Protein 2IKK (pdb70)

CATH classification: 3.40.1410.10

Structure (mmCIF, N/CA/C/O backbone):
data_2IKK
#
_entry.id   2IKK
#
_cell.length_a   40.509
_cell.length_b   104.704
_cell.length_c   40.538
_cell.angle_alpha   90.00
_cell.angle_beta   118.58
_cell.angle_gamma   90.00
#
_symmetry.space_group_name_H-M   'P 1 21 1'
#
loop_
_entity.id
_entity.type
_entity.pdbx_description
1 polymer 'Hypothetical transcriptional regulator yurK'
2 non-polymer 'SULFATE ION'
3 water water
#
loop_
_atom_site.group_PDB
_atom_site.id
_atom_site.type_symbol
_atom_site.label_atom_id
_atom_site.label_alt_id
_atom_site.label_comp_id
_atom_site.label_asym_id
_atom_site.label_entity_id
_atom_site.label_seq_id
_atom_site.pdbx_PDB_ins_code
_atom_site.Cartn_x
_atom_site.Cartn_y
_atom_site.Cartn_z
_atom_site.occupancy
_atom_site.B_iso_or_equiv
_atom_site.auth_seq_id
_atom_site.auth_comp_id
_atom_site.auth_asym_id
_atom_site.auth_atom_id
_atom_site.pdbx_PDB_model_num
ATOM 1 N N . GLY A 1 14 ? -6.032 4.634 10.911 1.00 68.94 83 GLY A N 1
ATOM 2 C CA . GLY A 1 14 ? -5.179 4.726 9.689 1.00 69.10 83 GLY A CA 1
ATOM 3 C C . GLY A 1 14 ? -5.273 3.524 8.756 1.00 69.21 83 GLY A C 1
ATOM 4 O O . GLY A 1 14 ? -6.338 3.234 8.191 1.00 69.22 83 GLY A O 1
ATOM 5 N N . THR A 1 15 ? -4.149 2.836 8.563 1.00 69.24 84 THR A N 1
ATOM 6 C CA . THR A 1 15 ? -4.118 1.645 7.702 1.00 69.26 84 THR A CA 1
ATOM 7 C C . THR A 1 15 ? -3.228 0.516 8.263 1.00 68.75 84 THR A C 1
ATOM 8 O O . THR A 1 15 ? -3.698 -0.264 9.102 1.00 69.60 84 THR A O 1
ATOM 12 N N . GLU A 1 16 ? -1.988 0.399 7.778 1.00 67.31 85 GLU A N 1
ATOM 13 C CA . GLU A 1 16 ? -0.905 -0.264 8.521 1.00 65.45 85 GLU A CA 1
ATOM 14 C C . GLU A 1 16 ? 0.097 0.818 8.955 1.00 64.51 85 GLU A C 1
ATOM 15 O O . GLU A 1 16 ? 0.344 1.806 8.253 1.00 62.19 85 GLU A O 1
ATOM 21 N N . ASN A 1 17 ? 0.695 0.585 10.111 1.00 64.59 86 ASN A N 1
ATOM 22 C CA . ASN A 1 17 ? 1.313 1.626 10.902 1.00 64.39 86 ASN A CA 1
ATOM 23 C C . ASN A 1 17 ? 2.844 1.522 10.961 1.00 64.48 86 ASN A C 1
ATOM 24 O O . ASN A 1 17 ? 3.388 0.717 11.715 1.00 64.51 86 ASN A O 1
ATOM 29 N N . LEU A 1 18 ? 3.534 2.315 10.152 1.00 64.38 87 LEU A N 1
ATOM 30 C CA . LEU A 1 18 ? 4.983 2.425 10.232 1.00 64.42 87 LEU A CA 1
ATOM 31 C C . LEU A 1 18 ? 5.359 3.518 11.230 1.00 65.06 87 LEU A C 1
ATOM 32 O O . LEU A 1 18 ? 5.031 4.675 11.066 1.00 63.10 87 LEU A O 1
ATOM 37 N N . TYR A 1 19 ? 6.053 3.131 12.280 1.00 66.56 88 TYR A N 1
ATOM 38 C CA . TYR A 1 19 ? 6.432 4.065 13.304 1.00 68.40 88 TYR A CA 1
ATOM 39 C C . TYR A 1 19 ? 7.730 4.693 12.873 1.00 69.15 88 TYR A C 1
ATOM 40 O O . TYR A 1 19 ? 8.685 3.992 12.571 1.00 69.46 88 TYR A O 1
ATOM 49 N N . PHE A 1 20 ? 7.763 6.013 12.795 1.00 70.15 89 PHE A N 1
ATOM 50 C CA . PHE A 1 20 ? 9.025 6.693 12.611 1.00 71.54 89 PHE A CA 1
ATOM 51 C C . PHE A 1 20 ? 9.685 7.045 13.931 1.00 72.24 89 PHE A C 1
ATOM 52 O O . PHE A 1 20 ? 9.000 7.215 14.950 1.00 72.41 89 PHE A O 1
ATOM 60 N N . GLN A 1 21 ? 11.015 7.181 13.871 1.00 72.94 90 GLN A N 1
ATOM 61 C CA . GLN A 1 21 ? 11.904 7.373 15.033 1.00 73.82 90 GLN A CA 1
ATOM 62 C C . GLN A 1 21 ? 12.011 6.097 15.878 1.00 73.83 90 GLN A C 1
ATOM 63 O O . GLN A 1 21 ? 11.983 4.975 15.355 1.00 73.82 90 GLN A O 1
ATOM 69 N N . HIS A 1 32 ? 9.746 -10.619 4.542 1.00 46.41 101 HIS A N 1
ATOM 70 C CA . HIS A 1 32 ? 10.964 -10.176 3.862 1.00 45.91 101 HIS A CA 1
ATOM 71 C C . HIS A 1 32 ? 11.529 -11.215 2.899 1.00 44.24 101 HIS A C 1
ATOM 72 O O . HIS A 1 32 ? 12.131 -12.193 3.325 1.00 45.81 101 HIS A O 1
ATOM 79 N N . HIS A 1 33 ? 11.378 -10.941 1.610 1.00 40.81 102 HIS A N 1
ATOM 80 C CA . HIS A 1 33 ? 11.808 -11.773 0.517 1.00 38.04 102 HIS A CA 1
ATOM 81 C C . HIS A 1 33 ? 12.922 -11.046 -0.241 1.00 35.37 102 HIS A C 1
ATOM 82 O O . HIS A 1 33 ? 12.797 -9.855 -0.477 1.00 33.51 102 HIS A O 1
ATOM 89 N N . VAL A 1 34 ? 14.003 -11.745 -0.606 1.00 31.83 103 VAL A N 1
ATOM 90 C CA . VAL A 1 34 ? 15.100 -11.103 -1.344 1.00 31.68 103 VAL A CA 1
ATOM 91 C C . VAL A 1 34 ? 14.823 -11.249 -2.791 1.00 31.17 103 VAL A C 1
ATOM 92 O O . VAL A 1 34 ? 14.642 -12.383 -3.336 1.00 32.14 103 VAL A O 1
ATOM 96 N N . LEU A 1 35 ? 14.708 -10.107 -3.436 1.00 31.19 104 LEU A N 1
ATOM 97 C CA . LEU A 1 35 ? 14.399 -10.088 -4.848 1.00 31.85 104 LEU A CA 1
ATOM 98 C C . LEU A 1 35 ? 15.664 -10.331 -5.623 1.00 32.13 104 LEU A C 1
ATOM 99 O O . LEU A 1 35 ? 15.689 -11.204 -6.497 1.00 32.16 104 LEU A O 1
ATOM 104 N N . SER A 1 36 ? 16.713 -9.544 -5.335 1.00 28.26 105 SER A N 1
ATOM 105 C CA . SER A 1 36 ? 17.971 -9.576 -6.030 1.00 28.67 105 SER A CA 1
ATOM 106 C C . SER A 1 36 ? 19.039 -8.874 -5.230 1.00 27.81 105 SER A C 1
ATOM 107 O O . SER A 1 36 ? 18.767 -8.111 -4.308 1.00 27.10 105 SER A O 1
ATOM 110 N N . HIS A 1 37 ? 20.262 -9.201 -5.593 1.00 27.85 106 HIS A N 1
ATOM 111 C CA . HIS A 1 37 ? 21.419 -8.548 -5.119 1.00 28.38 106 HIS A CA 1
ATOM 112 C C . HIS A 1 37 ? 22.346 -8.665 -6.296 1.00 30.30 106 HIS A C 1
ATOM 113 O O . HIS A 1 37 ? 22.417 -9.748 -6.980 1.00 31.82 106 HIS A O 1
ATOM 120 N N . ASP A 1 38 ? 22.913 -7.529 -6.640 1.00 29.89 107 ASP A N 1
ATOM 121 C CA . ASP A 1 38 ? 23.849 -7.405 -7.725 1.00 29.09 107 ASP A CA 1
ATOM 122 C C . ASP A 1 38 ? 24.918 -6.501 -7.200 1.00 27.50 107 ASP A C 1
ATOM 123 O O . ASP A 1 38 ? 24.599 -5.623 -6.401 1.00 27.73 107 ASP A O 1
ATOM 128 N N . ILE A 1 39 ? 26.137 -6.713 -7.686 1.00 27.24 108 ILE A N 1
ATOM 129 C CA . ILE A 1 39 ? 27.241 -5.775 -7.452 1.00 26.70 108 ILE A CA 1
ATOM 130 C C . ILE A 1 39 ? 27.290 -4.820 -8.603 1.00 27.51 108 ILE A C 1
ATOM 131 O O . ILE A 1 39 ? 27.407 -5.229 -9.812 1.00 25.36 108 ILE A O 1
ATOM 136 N N . ILE A 1 40 ? 27.153 -3.533 -8.303 1.00 25.35 109 ILE A N 1
ATOM 137 C CA . ILE A 1 40 ? 27.128 -2.524 -9.363 1.00 25.31 109 ILE A CA 1
ATOM 138 C C . ILE A 1 40 ? 27.997 -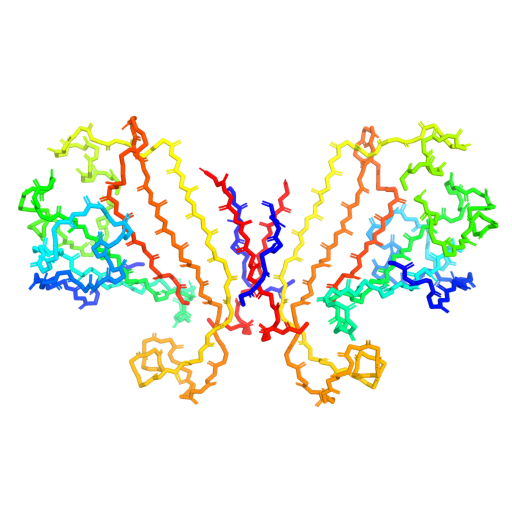1.322 -9.014 1.00 26.07 109 ILE A C 1
ATOM 139 O O . ILE A 1 40 ? 28.274 -1.093 -7.823 1.00 24.06 109 ILE A O 1
ATOM 144 N N . PRO A 1 41 ? 28.359 -0.510 -10.026 1.00 26.58 110 PRO A N 1
ATOM 145 C CA . PRO A 1 41 ? 29.023 0.750 -9.707 1.00 26.45 110 PRO A CA 1
ATOM 146 C C . PRO A 1 41 ? 28.061 1.738 -8.996 1.00 27.15 110 PRO A C 1
ATOM 147 O O . PRO A 1 41 ? 26.898 1.859 -9.398 1.00 23.64 110 PRO A O 1
ATOM 151 N N . ALA A 1 42 ? 28.552 2.431 -7.966 1.00 25.24 111 ALA A N 1
ATOM 152 C CA . ALA A 1 42 ? 27.763 3.484 -7.296 1.00 25.62 111 ALA A CA 1
ATOM 153 C C . ALA A 1 42 ? 27.403 4.655 -8.213 1.00 26.27 111 ALA A C 1
ATOM 154 O O . ALA A 1 42 ? 28.270 5.218 -8.881 1.00 25.41 111 ALA A O 1
ATOM 156 N N . SER A 1 43 ? 26.116 4.976 -8.271 1.00 24.44 112 SER A N 1
ATOM 157 C CA . SER A 1 43 ? 25.655 6.185 -8.958 1.00 26.44 112 SER A CA 1
ATOM 158 C C . SER A 1 43 ? 26.137 7.419 -8.230 1.00 27.88 112 SER A C 1
ATOM 159 O O . SER A 1 43 ? 26.639 7.315 -7.073 1.00 26.11 112 SER A O 1
ATOM 162 N N . LYS A 1 44 ? 25.964 8.598 -8.857 1.00 28.86 113 LYS A N 1
ATOM 163 C CA . LYS A 1 44 ? 26.355 9.857 -8.175 1.00 29.37 113 LYS A CA 1
ATOM 164 C C . LYS A 1 44 ? 25.656 10.055 -6.836 1.00 27.12 113 LYS A C 1
ATOM 165 O O . LYS A 1 44 ? 26.330 10.316 -5.824 1.00 26.06 113 LYS A O 1
ATOM 171 N N . PRO A 1 45 ? 24.315 9.956 -6.806 1.00 24.68 114 PRO A N 1
ATOM 172 C CA . PRO A 1 45 ? 23.647 10.106 -5.521 1.00 24.65 114 PRO A CA 1
ATOM 173 C C . PRO A 1 45 ? 24.011 9.061 -4.499 1.00 23.49 114 PRO A C 1
ATOM 174 O O . PRO A 1 45 ? 24.092 9.354 -3.294 1.00 25.05 114 PRO A O 1
ATOM 178 N N . ILE A 1 46 ? 24.204 7.837 -4.931 1.00 21.89 115 ILE A N 1
ATOM 179 C CA . ILE A 1 46 ? 24.588 6.781 -3.954 1.00 22.20 115 ILE A CA 1
ATOM 180 C C . ILE A 1 46 ? 26.033 7.070 -3.468 1.00 22.93 115 ILE A C 1
ATOM 181 O O . ILE A 1 46 ? 26.319 6.968 -2.251 1.00 21.93 115 ILE A O 1
ATOM 186 N N . ALA A 1 47 ? 26.947 7.370 -4.385 1.00 20.57 116 ALA A N 1
ATOM 187 C CA . ALA A 1 47 ? 28.308 7.686 -3.897 1.00 23.19 116 ALA A CA 1
ATOM 188 C C . ALA A 1 47 ? 28.377 8.916 -2.978 1.00 23.94 116 ALA A C 1
ATOM 189 O O . ALA A 1 47 ? 29.172 8.952 -2.008 1.00 25.16 116 ALA A O 1
ATOM 191 N N . GLU A 1 48 ? 27.527 9.898 -3.234 1.00 25.79 117 GLU A N 1
ATOM 192 C CA . GLU A 1 48 ? 27.426 11.097 -2.404 1.00 28.83 117 GLU A CA 1
ATOM 193 C C . GLU A 1 48 ? 26.924 10.773 -1.002 1.00 26.68 117 GLU A C 1
ATOM 194 O O . GLU A 1 48 ? 27.547 11.190 -0.009 1.00 28.30 117 GLU A O 1
ATOM 200 N N . LYS A 1 49 ? 25.875 9.965 -0.919 1.00 24.11 118 LYS A N 1
ATOM 201 C CA . LYS A 1 49 ? 25.352 9.536 0.373 1.00 24.55 118 LYS A CA 1
ATOM 202 C C . LYS A 1 49 ? 26.382 8.709 1.188 1.00 24.02 118 LYS A C 1
ATOM 203 O O . LYS A 1 49 ? 26.474 8.859 2.453 1.00 23.03 118 LYS A O 1
ATOM 209 N N . LEU A 1 50 ? 27.073 7.822 0.491 1.00 19.07 119 LEU A N 1
ATOM 210 C CA . LEU A 1 50 ? 27.986 6.879 1.190 1.00 21.46 119 LEU A CA 1
ATOM 211 C C . LEU A 1 50 ? 29.400 7.455 1.409 1.00 21.31 119 LEU A C 1
ATOM 212 O O . LEU A 1 50 ? 30.256 6.784 2.043 1.00 21.76 119 LEU A O 1
ATOM 217 N N . GLN A 1 51 ? 29.632 8.624 0.834 1.00 19.31 120 GLN A N 1
ATOM 218 C CA . GLN A 1 51 ? 30.898 9.370 0.862 1.00 20.63 120 GLN A CA 1
ATOM 219 C C . GLN A 1 51 ? 32.064 8.431 0.386 1.00 20.84 120 GLN A C 1
ATOM 220 O O . GLN A 1 51 ? 33.088 8.218 1.104 1.00 21.13 120 GLN A O 1
ATOM 226 N N . ILE A 1 52 ? 31.865 7.869 -0.792 1.00 19.38 121 ILE A N 1
ATOM 227 C CA . ILE A 1 52 ? 32.850 7.014 -1.437 1.00 19.81 121 ILE A CA 1
ATOM 228 C C . ILE A 1 52 ? 33.153 7.543 -2.830 1.00 19.45 121 ILE A C 1
ATOM 229 O O . ILE A 1 52 ? 32.469 8.397 -3.328 1.00 19.97 121 ILE A O 1
ATOM 234 N N . GLN A 1 53 ? 34.187 6.991 -3.444 1.00 20.34 122 GLN A N 1
ATOM 235 C CA . GLN A 1 53 ? 34.578 7.386 -4.828 1.00 21.78 122 GLN A CA 1
ATOM 236 C C . GLN A 1 53 ? 33.495 7.172 -5.889 1.00 22.58 122 GLN A C 1
ATOM 237 O O . GLN A 1 53 ? 32.651 6.247 -5.750 1.00 22.80 122 GLN A O 1
ATOM 243 N N . PRO A 1 54 ? 33.509 8.028 -6.952 1.00 23.45 123 PRO A N 1
ATOM 244 C CA . PRO A 1 54 ? 32.516 7.719 -7.989 1.00 23.84 123 PRO A CA 1
ATOM 245 C C . PRO A 1 54 ? 32.714 6.283 -8.459 1.00 23.13 123 PRO A C 1
ATOM 246 O O . PRO A 1 54 ? 33.851 5.764 -8.455 1.00 24.99 123 PRO A O 1
ATOM 250 N N . GLU A 1 55 ? 31.617 5.637 -8.866 1.00 23.96 124 GLU A N 1
ATOM 251 C CA . GLU A 1 55 ? 31.602 4.278 -9.432 1.00 24.90 124 GLU A CA 1
ATOM 252 C C . GLU A 1 55 ? 32.174 3.186 -8.528 1.00 25.11 124 GLU A C 1
ATOM 253 O O . GLU A 1 55 ? 32.522 2.074 -9.000 1.00 23.65 124 GLU A O 1
ATOM 259 N N . SER A 1 56 ? 32.250 3.467 -7.232 1.00 22.15 125 SER A N 1
ATOM 260 C CA . SER A 1 56 ? 32.689 2.415 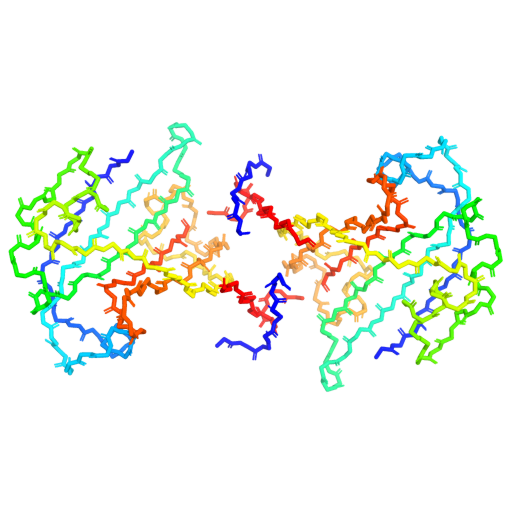-6.298 1.00 22.02 125 SER A CA 1
ATOM 261 C C . SER A 1 56 ? 31.720 1.277 -6.329 1.00 21.73 125 SER A C 1
ATOM 262 O O . SER A 1 56 ? 30.503 1.510 -6.444 1.00 21.75 125 SER A O 1
ATOM 265 N N . PRO A 1 57 ? 32.234 0.042 -6.158 1.00 21.58 126 PRO A N 1
ATOM 266 C CA . PRO A 1 57 ? 31.359 -1.151 -6.124 1.00 21.26 126 PRO A CA 1
ATOM 267 C C . PRO A 1 57 ? 30.437 -1.141 -4.926 1.00 21.80 126 PRO A C 1
ATOM 268 O O . PRO A 1 57 ? 30.870 -1.045 -3.766 1.00 20.20 126 PRO A O 1
ATOM 272 N N . VAL A 1 58 ? 29.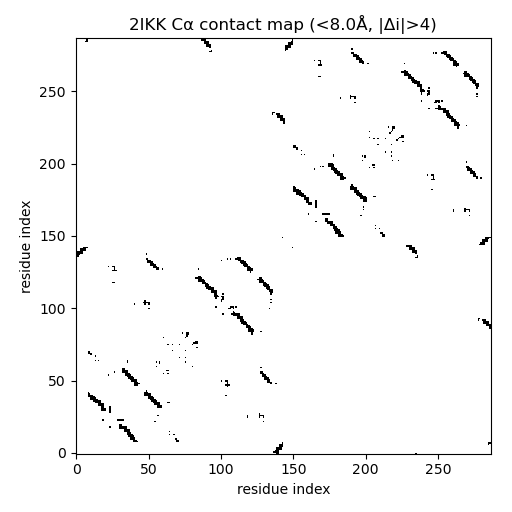146 -1.311 -5.205 1.00 20.59 127 VAL A N 1
ATOM 273 C CA . VAL A 1 58 ? 28.210 -1.434 -4.113 1.00 20.39 127 VAL A CA 1
ATOM 274 C C . VAL A 1 58 ? 27.334 -2.644 -4.302 1.00 21.39 127 VAL A C 1
ATOM 275 O O . VAL A 1 58 ? 27.158 -3.075 -5.437 1.00 23.60 127 VAL A O 1
ATOM 279 N N . VAL A 1 59 ? 26.857 -3.235 -3.225 1.00 18.54 128 VAL A N 1
ATOM 280 C CA . VAL A 1 59 ? 25.908 -4.323 -3.374 1.00 22.99 128 VAL A CA 1
ATOM 281 C C . VAL A 1 59 ? 24.513 -3.669 -3.367 1.00 22.35 128 VAL A C 1
ATOM 282 O O . VAL A 1 59 ? 24.196 -2.950 -2.423 1.00 22.99 128 VAL A O 1
ATOM 286 N N . GLU A 1 60 ? 23.711 -3.895 -4.422 1.00 23.19 129 GLU A N 1
ATOM 287 C CA . GLU A 1 60 ? 22.316 -3.359 -4.491 1.00 22.17 129 GLU A CA 1
ATOM 288 C C . GLU A 1 60 ? 21.351 -4.441 -4.081 1.00 24.36 129 GLU A C 1
ATOM 289 O O . GLU A 1 60 ? 21.154 -5.402 -4.818 1.00 25.89 129 GLU A O 1
ATOM 295 N N . LEU A 1 61 ? 20.842 -4.358 -2.860 1.00 22.52 130 LEU A N 1
ATOM 296 C CA . LEU A 1 61 ? 20.033 -5.393 -2.338 1.00 22.90 130 LEU A CA 1
ATOM 297 C C . LEU A 1 61 ? 18.603 -4.905 -2.492 1.00 21.62 130 LEU A C 1
ATOM 298 O O . LEU A 1 61 ? 18.231 -3.865 -1.953 1.00 22.06 130 LEU A O 1
ATOM 303 N N . LYS A 1 62 ? 17.798 -5.699 -3.180 1.00 23.08 131 LYS A N 1
ATOM 304 C CA . LYS A 1 62 ? 16.331 -5.430 -3.313 1.00 23.85 131 LYS A CA 1
ATOM 305 C C . LYS A 1 62 ? 15.490 -6.469 -2.543 1.00 24.46 131 LYS A C 1
ATOM 306 O O . LYS A 1 62 ? 15.671 -7.699 -2.653 1.00 24.22 131 LYS A O 1
ATOM 312 N N . ARG A 1 63 ? 14.621 -5.961 -1.684 1.00 22.22 132 ARG A N 1
ATOM 313 C CA . ARG A 1 63 ? 13.773 -6.826 -0.918 1.00 24.70 132 ARG A CA 1
ATOM 314 C C . ARG A 1 63 ? 12.338 -6.318 -0.883 1.00 25.85 132 ARG A C 1
ATOM 315 O O . ARG A 1 63 ? 12.120 -5.143 -0.963 1.00 24.58 132 ARG A O 1
ATOM 323 N N . ILE A 1 64 ? 11.399 -7.225 -0.667 1.00 27.04 133 ILE A N 1
ATOM 324 C CA . ILE A 1 64 ? 9.988 -6.815 -0.468 1.00 28.56 133 ILE A CA 1
ATOM 325 C C . ILE A 1 64 ? 9.591 -7.266 0.885 1.00 28.49 133 ILE A C 1
ATOM 326 O O . ILE A 1 64 ? 9.891 -8.399 1.273 1.00 29.98 133 ILE A O 1
ATOM 331 N N . LEU A 1 65 ? 8.940 -6.382 1.639 1.00 30.29 134 LEU A N 1
ATOM 332 C CA . LEU A 1 65 ? 8.297 -6.791 2.863 1.00 33.03 134 LEU A CA 1
ATOM 333 C C . LEU A 1 65 ? 6.773 -6.837 2.643 1.00 33.91 134 LEU A C 1
ATOM 334 O O . LEU A 1 65 ? 6.191 -5.887 2.138 1.00 31.07 134 LEU A O 1
ATOM 339 N N . TYR A 1 66 ? 6.136 -7.940 3.036 1.00 37.06 135 TYR A N 1
ATOM 340 C CA . TYR A 1 66 ? 4.725 -8.179 2.750 1.00 41.78 135 TYR A CA 1
ATOM 341 C C . TYR A 1 66 ? 3.888 -7.974 4.052 1.00 44.71 135 TYR A C 1
ATOM 342 O O . TYR A 1 66 ? 4.336 -8.310 5.152 1.00 45.83 135 TYR A O 1
ATOM 351 N N . ASN A 1 67 ? 2.698 -7.400 3.930 1.00 47.48 136 ASN A N 1
ATOM 352 C CA . ASN A 1 67 ? 1.813 -7.254 5.092 1.00 50.44 136 ASN A CA 1
ATOM 353 C C . ASN A 1 67 ? 1.231 -8.648 5.331 1.00 51.80 136 ASN A C 1
ATOM 354 O O . ASN A 1 67 ? 1.733 -9.402 6.201 1.00 53.07 136 ASN A O 1
ATOM 359 N N . ASP A 1 68 ? 0.238 -9.042 4.537 1.00 52.59 137 ASP A N 1
ATOM 360 C CA . ASP A 1 68 ? -0.051 -10.469 4.470 1.00 52.36 137 ASP A CA 1
ATOM 361 C C . ASP A 1 68 ? 0.481 -11.026 3.161 1.00 51.73 137 ASP A C 1
ATOM 362 O O . ASP A 1 68 ? 1.630 -11.483 3.090 1.00 51.75 137 ASP A O 1
ATOM 367 N N . ASP A 1 69 ? -0.362 -10.988 2.139 1.00 49.92 138 ASP A N 1
ATOM 368 C CA . ASP A 1 69 ? 0.023 -11.268 0.782 1.00 48.76 138 ASP A CA 1
ATOM 369 C C . ASP A 1 69 ? 0.140 -9.928 0.062 1.00 45.96 138 ASP A C 1
ATOM 370 O O . ASP A 1 69 ? 0.430 -9.876 -1.123 1.00 45.69 138 ASP A O 1
ATOM 375 N N . GLN A 1 70 ? -0.095 -8.849 0.808 1.00 43.13 139 GLN A N 1
ATOM 376 C CA . GLN A 1 70 ? -0.025 -7.488 0.290 1.00 38.80 139 GLN A CA 1
ATOM 377 C C . GLN A 1 70 ? 1.404 -6.922 0.416 1.00 36.58 139 GLN A C 1
ATOM 378 O O . GLN A 1 70 ? 1.957 -6.927 1.512 1.00 33.98 139 GLN A O 1
ATOM 384 N N . PRO A 1 71 ? 1.996 -6.462 -0.711 1.00 35.38 140 PRO A N 1
ATOM 385 C CA . PRO A 1 71 ? 3.351 -5.870 -0.655 1.00 34.39 140 PRO A CA 1
ATOM 386 C C . PRO A 1 71 ? 3.273 -4.612 0.147 1.00 33.16 140 PRO A C 1
ATOM 387 O O . PRO A 1 71 ? 2.449 -3.731 -0.186 1.00 33.83 140 PRO A O 1
ATOM 391 N N . LEU A 1 72 ? 4.081 -4.494 1.199 1.00 29.55 141 LEU A N 1
ATOM 392 C CA . LEU A 1 72 ? 3.974 -3.286 2.034 1.00 29.64 141 LEU A CA 1
ATOM 393 C C . LEU A 1 72 ? 5.173 -2.338 1.830 1.00 29.04 141 LEU A C 1
ATOM 394 O O . LEU A 1 72 ? 5.018 -1.114 1.837 1.00 27.72 141 LEU A O 1
ATOM 399 N N . THR A 1 73 ? 6.373 -2.922 1.646 1.00 27.99 142 THR A N 1
ATOM 400 C CA . THR A 1 73 ? 7.557 -2.069 1.415 1.00 27.53 142 THR A CA 1
ATOM 401 C C . THR A 1 73 ? 8.442 -2.733 0.425 1.00 27.10 142 THR A C 1
ATOM 402 O O . THR A 1 73 ? 8.771 -3.928 0.580 1.00 29.05 142 THR A O 1
ATOM 406 N N . PHE A 1 74 ? 8.822 -1.962 -0.594 1.00 25.26 143 PHE A N 1
ATOM 407 C CA . PHE A 1 74 ? 9.842 -2.361 -1.540 1.00 22.93 143 PHE A CA 1
ATOM 408 C C . PHE A 1 74 ? 11.126 -1.566 -1.161 1.00 23.58 143 PHE A C 1
ATOM 409 O O . PHE A 1 74 ? 11.126 -0.342 -1.099 1.00 21.44 143 PHE A O 1
ATOM 417 N N . GLU A 1 75 ? 12.161 -2.323 -0.804 1.00 22.26 144 GLU A N 1
ATOM 418 C CA . GLU A 1 75 ? 13.376 -1.721 -0.225 1.00 23.48 144 GLU A CA 1
ATOM 419 C C . GLU A 1 75 ? 14.505 -1.875 -1.260 1.00 21.80 144 GLU A C 1
ATOM 420 O O . GLU A 1 75 ? 14.719 -2.963 -1.900 1.00 22.05 144 GLU A O 1
ATOM 426 N N . VAL A 1 76 ? 15.272 -0.813 -1.466 1.00 20.73 145 VAL A N 1
ATOM 427 C CA . VAL A 1 76 ? 16.492 -0.995 -2.280 1.00 19.72 145 VAL A CA 1
ATOM 428 C C . VAL A 1 76 ? 17.587 -0.388 -1.351 1.00 20.04 145 VAL A C 1
ATOM 429 O O . VAL A 1 76 ? 17.510 0.787 -1.077 1.00 18.00 145 VAL A O 1
ATOM 433 N N . THR A 1 77 ? 18.556 -1.205 -0.917 1.00 20.00 146 THR A N 1
ATOM 434 C CA . THR A 1 77 ? 19.641 -0.718 -0.029 1.00 21.54 146 THR A CA 1
ATOM 435 C C . THR A 1 77 ? 21.006 -0.958 -0.688 1.00 20.55 146 THR A C 1
ATOM 436 O O . THR A 1 77 ? 21.182 -2.008 -1.380 1.00 22.78 146 THR A O 1
ATOM 440 N N . HIS A 1 78 ? 21.941 -0.036 -0.461 1.00 18.81 147 HIS A N 1
ATOM 441 C CA . HIS A 1 78 ? 23.269 -0.168 -1.104 1.00 21.69 147 HIS A CA 1
ATOM 442 C C . HIS A 1 78 ? 24.287 -0.218 0.016 1.00 20.38 147 HIS A C 1
ATOM 443 O O . HIS A 1 78 ? 24.227 0.587 0.926 1.00 18.57 147 HIS A O 1
ATOM 450 N N . TYR A 1 79 ? 25.182 -1.203 -0.098 1.00 21.56 148 TYR A N 1
ATOM 451 C CA . TYR A 1 79 ? 26.267 -1.414 0.864 1.00 22.74 148 TYR A CA 1
ATOM 452 C C . TYR A 1 79 ? 27.569 -1.241 0.112 1.00 21.47 148 TYR A C 1
ATOM 453 O O . TYR A 1 79 ? 27.773 -1.863 -0.872 1.00 21.34 148 TYR A O 1
ATOM 462 N N . PRO A 1 80 ? 28.460 -0.428 0.631 1.00 22.20 149 PRO A N 1
ATOM 463 C CA . PRO A 1 80 ? 29.731 -0.250 -0.052 1.00 23.42 149 PRO A CA 1
ATOM 464 C C . PRO A 1 80 ? 30.633 -1.472 0.186 1.00 22.83 149 PRO A C 1
ATOM 465 O O . PRO A 1 80 ? 30.948 -1.769 1.305 1.00 21.85 149 PRO A O 1
ATOM 469 N N . LEU A 1 81 ? 31.093 -2.079 -0.901 1.00 22.92 150 LEU A N 1
ATOM 470 C CA . LEU A 1 81 ? 31.893 -3.294 -0.809 1.00 24.03 150 LEU A CA 1
ATOM 471 C C . LEU A 1 81 ? 33.295 -3.013 -0.259 1.00 24.03 150 LEU A C 1
ATOM 472 O O . LEU A 1 81 ? 33.942 -3.893 0.330 1.00 24.10 150 LEU A O 1
ATOM 477 N N . ASP A 1 82 ? 33.725 -1.783 -0.392 1.00 23.71 151 ASP A N 1
ATOM 478 C CA . ASP A 1 82 ? 35.036 -1.421 0.147 1.00 25.60 151 ASP A CA 1
ATOM 479 C C . ASP A 1 82 ? 35.054 -1.411 1.687 1.00 26.13 151 ASP A C 1
ATOM 480 O O . ASP A 1 82 ? 36.124 -1.564 2.308 1.00 27.09 151 ASP A O 1
ATOM 485 N N . LEU A 1 83 ? 33.900 -1.167 2.321 1.00 22.54 152 LEU A N 1
ATOM 486 C CA . LEU A 1 83 ? 33.847 -1.170 3.768 1.00 25.46 152 LEU A CA 1
ATOM 487 C C . LEU A 1 83 ? 33.490 -2.557 4.281 1.00 25.27 152 LEU A C 1
ATOM 488 O O . LEU A 1 83 ? 33.912 -2.954 5.403 1.00 24.36 152 LEU A O 1
ATOM 493 N N . PHE A 1 84 ? 32.665 -3.261 3.492 1.00 24.53 153 PHE A N 1
ATOM 494 C CA . PHE A 1 84 ? 32.087 -4.557 3.834 1.00 25.31 153 PHE A CA 1
ATOM 495 C C . PHE A 1 84 ? 32.454 -5.591 2.792 1.00 25.19 153 PHE A C 1
ATOM 496 O O . PHE A 1 84 ? 31.607 -6.158 2.086 1.00 25.55 153 PHE A O 1
ATOM 504 N N . PRO A 1 85 ? 33.758 -5.894 2.684 1.00 26.49 154 PRO A N 1
ATOM 505 C CA . PRO A 1 85 ? 34.115 -6.791 1.592 1.00 25.94 154 PRO A CA 1
ATOM 506 C C . PRO A 1 85 ? 33.394 -8.191 1.686 1.00 27.09 154 PRO A C 1
ATOM 507 O O . PRO A 1 85 ? 33.239 -8.733 2.775 1.00 25.61 154 PRO A O 1
ATOM 511 N N . GLY A 1 86 ? 32.894 -8.691 0.546 1.00 26.76 155 GLY A N 1
ATOM 512 C CA . GLY A 1 86 ? 32.173 -9.951 0.505 1.00 27.54 155 GLY A CA 1
ATOM 513 C C . GLY A 1 86 ? 30.777 -9.976 1.143 1.00 27.38 155 GLY A C 1
ATOM 514 O O . GLY A 1 86 ? 30.233 -11.049 1.379 1.00 27.35 155 GLY A O 1
ATOM 515 N N . ILE A 1 87 ? 30.181 -8.813 1.401 1.00 25.66 156 ILE A N 1
ATOM 516 C CA . ILE A 1 87 ? 28.895 -8.781 2.181 1.00 25.90 156 ILE A CA 1
ATOM 517 C C . ILE A 1 87 ? 27.751 -9.421 1.361 1.00 24.75 156 ILE A C 1
ATOM 518 O O . ILE A 1 87 ? 26.823 -10.037 1.899 1.00 25.21 156 ILE A O 1
ATOM 523 N N . ASP A 1 88 ? 27.846 -9.368 0.053 1.00 25.03 157 ASP A N 1
ATOM 524 C CA . ASP A 1 88 ? 26.862 -10.068 -0.795 1.00 26.57 157 ASP A CA 1
ATOM 525 C C . ASP A 1 88 ? 26.734 -11.583 -0.527 1.00 28.58 157 ASP A C 1
ATOM 526 O O . ASP A 1 88 ? 25.693 -12.211 -0.825 1.00 27.77 157 ASP A O 1
ATOM 531 N N . THR A 1 89 ? 27.818 -12.182 -0.036 1.00 29.07 158 THR A N 1
ATOM 532 C CA . THR A 1 89 ? 27.848 -13.632 0.144 1.00 29.88 158 THR A CA 1
ATOM 533 C C . THR A 1 89 ? 26.977 -14.057 1.333 1.00 29.82 158 THR A C 1
ATOM 534 O O . THR A 1 89 ? 26.650 -15.245 1.447 1.00 29.70 158 THR A O 1
ATOM 538 N N . PHE A 1 90 ? 26.595 -13.102 2.200 1.00 26.64 159 PHE A N 1
ATOM 539 C CA . PHE A 1 90 ? 25.721 -13.381 3.338 1.00 25.66 159 PHE A CA 1
ATOM 540 C C . PHE A 1 90 ? 24.233 -13.212 3.051 1.00 23.56 159 PHE A C 1
ATOM 541 O O . PHE A 1 90 ? 23.416 -13.520 3.922 1.00 24.30 159 PHE A O 1
ATOM 549 N N . ILE A 1 91 ? 23.899 -12.720 1.851 1.00 25.16 160 ILE A N 1
ATOM 550 C CA . ILE A 1 91 ? 22.519 -12.313 1.552 1.00 24.36 160 ILE A CA 1
ATOM 551 C C . ILE A 1 91 ? 21.670 -13.563 1.221 1.00 26.22 160 ILE A C 1
ATOM 552 O O . ILE A 1 91 ? 22.008 -14.326 0.308 1.00 26.10 160 ILE A O 1
ATOM 557 N N . ALA A 1 92 ? 20.567 -13.717 1.941 1.00 27.50 161 ALA A N 1
ATOM 558 C CA . ALA A 1 92 ? 19.605 -14.809 1.674 1.00 28.56 161 ALA A CA 1
ATOM 559 C C . ALA A 1 92 ? 18.275 -14.439 2.266 1.00 28.35 161 ALA A C 1
ATOM 560 O O . ALA A 1 92 ? 18.199 -13.627 3.161 1.00 29.94 161 ALA A O 1
ATOM 562 N N . ASP A 1 93 ? 17.189 -15.058 1.819 1.00 31.31 162 ASP A N 1
ATOM 563 C CA . ASP A 1 93 ? 15.912 -14.845 2.538 1.00 32.39 162 ASP A CA 1
ATOM 564 C C . ASP A 1 93 ? 16.026 -15.079 4.031 1.00 32.58 162 ASP A C 1
ATOM 565 O O . ASP A 1 93 ? 16.633 -16.081 4.456 1.00 33.90 162 ASP A O 1
ATOM 570 N N . GLY A 1 94 ? 15.442 -14.176 4.825 1.00 31.70 163 GLY A N 1
ATOM 571 C CA . GLY A 1 94 ? 15.385 -14.347 6.298 1.00 31.90 163 GLY A CA 1
ATOM 572 C C . GLY A 1 94 ? 16.600 -13.764 7.026 1.00 31.55 163 GLY A C 1
ATOM 573 O O . GLY A 1 94 ? 16.618 -13.680 8.270 1.00 32.62 163 GLY A O 1
ATOM 574 N N . VAL A 1 95 ? 17.591 -13.300 6.276 1.00 29.04 164 VAL A N 1
ATOM 575 C CA . VAL A 1 95 ? 18.824 -12.880 6.918 1.00 29.18 164 VAL A CA 1
ATOM 576 C C . VAL A 1 95 ? 18.612 -11.455 7.441 1.00 29.28 164 VAL A C 1
ATOM 577 O O . VAL A 1 95 ? 18.047 -10.611 6.750 1.00 30.31 164 VAL A O 1
ATOM 581 N N . SER A 1 96 ? 19.061 -11.218 8.666 1.00 27.99 165 SER A N 1
ATOM 582 C CA . SER A 1 96 ? 19.071 -9.908 9.212 1.00 28.54 165 SER A CA 1
ATOM 583 C C . SER A 1 96 ? 20.398 -9.245 8.798 1.00 27.77 165 SER A C 1
ATOM 584 O O . SER A 1 96 ? 21.485 -9.671 9.227 1.00 26.54 165 SER A O 1
ATOM 595 N N . HIS A 1 98 ? 21.384 -6.420 9.705 1.00 27.70 167 HIS A N 1
ATOM 596 C CA . HIS A 1 98 ? 21.985 -5.816 10.898 1.00 29.26 167 HIS A CA 1
ATOM 597 C C . HIS A 1 98 ? 22.799 -6.831 11.666 1.00 29.33 167 HIS A C 1
ATOM 598 O O . HIS A 1 98 ? 23.930 -6.547 12.091 1.00 27.56 167 HIS A O 1
ATOM 605 N N . ASP A 1 99 ? 22.286 -8.059 11.731 1.00 28.87 168 ASP A N 1
ATOM 606 C CA . ASP A 1 99 ? 23.072 -9.186 12.273 1.00 29.85 168 ASP A CA 1
ATOM 607 C C . ASP A 1 99 ? 24.394 -9.475 11.550 1.00 29.15 168 ASP A C 1
ATOM 608 O O . ASP A 1 99 ? 25.415 -9.718 12.204 1.00 30.35 168 ASP A O 1
ATOM 613 N N . ILE A 1 100 ? 24.383 -9.397 10.208 1.00 26.74 169 ILE A N 1
ATOM 614 C CA . ILE A 1 100 ? 25.572 -9.624 9.374 1.00 26.17 169 ILE A CA 1
ATOM 615 C C . ILE A 1 100 ? 26.560 -8.509 9.673 1.00 25.96 169 ILE A C 1
ATOM 616 O O . ILE A 1 100 ? 27.710 -8.763 9.963 1.00 27.00 169 ILE A O 1
ATOM 621 N N . LEU A 1 101 ? 26.110 -7.275 9.671 1.00 25.33 170 LEU A N 1
ATOM 622 C CA . LEU A 1 101 ? 27.024 -6.173 9.936 1.00 25.76 170 LEU A CA 1
ATOM 623 C C . LEU A 1 101 ? 27.683 -6.326 11.301 1.00 26.12 170 LEU A C 1
ATOM 624 O O . LEU A 1 101 ? 28.892 -6.169 11.433 1.00 27.46 170 LEU A O 1
ATOM 629 N N . LYS A 1 102 ? 26.885 -6.633 12.304 1.00 28.08 171 LYS A N 1
ATOM 630 C CA . LYS A 1 102 ? 27.369 -6.856 13.663 1.00 28.77 171 LYS A CA 1
ATOM 631 C C . LYS A 1 102 ? 28.331 -8.035 13.815 1.00 30.49 171 LYS A C 1
ATOM 632 O O . LYS A 1 102 ? 29.483 -7.861 14.302 1.00 29.81 171 LYS A O 1
ATOM 638 N N . GLN A 1 103 ? 27.899 -9.230 13.396 1.00 28.99 172 GLN A N 1
ATOM 639 C CA . GLN A 1 103 ? 28.804 -10.398 13.562 1.00 31.18 172 GLN A CA 1
ATOM 640 C C . GLN A 1 103 ? 29.978 -10.472 12.577 1.00 30.40 172 GLN A C 1
ATOM 641 O O . GLN A 1 103 ? 31.107 -10.853 12.944 1.00 29.85 172 GLN A O 1
ATOM 647 N N . GLN A 1 104 ? 29.763 -10.098 11.320 1.00 28.14 173 GLN A N 1
ATOM 648 C CA . GLN A 1 104 ? 30.803 -10.284 10.344 1.00 29.46 173 GLN A CA 1
ATOM 649 C C . GLN A 1 104 ? 31.765 -9.105 10.346 1.00 30.52 173 GLN A C 1
ATOM 650 O O . GLN A 1 104 ? 32.975 -9.292 10.101 1.00 30.94 173 GLN A O 1
ATOM 656 N N . TYR A 1 105 ? 31.229 -7.901 10.577 1.00 28.87 174 TYR A N 1
ATOM 657 C CA . TYR A 1 105 ? 32.047 -6.700 10.443 1.00 28.79 174 TYR A CA 1
ATOM 658 C C . TYR A 1 105 ? 32.266 -5.880 11.720 1.00 29.50 174 TYR A C 1
ATOM 659 O O . TYR A 1 105 ? 32.977 -4.866 11.679 1.00 29.37 174 TYR A O 1
ATOM 668 N N . LYS A 1 106 ? 31.696 -6.333 12.841 1.00 29.48 175 LYS A N 1
ATOM 669 C CA . LYS A 1 106 ? 31.708 -5.613 14.128 1.00 30.78 175 LYS A CA 1
ATOM 670 C C . LYS A 1 106 ? 31.179 -4.153 13.979 1.00 32.09 175 LYS A C 1
ATOM 671 O O . LYS A 1 106 ? 31.638 -3.227 14.635 1.00 31.70 175 LYS A O 1
ATOM 677 N N . VAL A 1 107 ? 30.173 -3.974 13.135 1.00 30.63 176 VAL A N 1
ATOM 678 C CA . VAL A 1 107 ? 29.602 -2.656 12.948 1.00 30.63 176 VAL A CA 1
ATOM 679 C C . VAL A 1 107 ? 28.166 -2.631 13.444 1.00 30.45 176 VAL A C 1
ATOM 680 O O . VAL A 1 107 ? 27.334 -3.527 13.145 1.00 29.97 176 VAL A O 1
ATOM 684 N N . VAL A 1 108 ? 27.863 -1.596 14.221 1.00 30.58 177 VAL A N 1
ATOM 685 C CA . VAL A 1 108 ? 26.487 -1.323 14.673 1.00 31.93 177 VAL A CA 1
ATOM 686 C C . VAL A 1 108 ? 26.147 0.137 14.331 1.00 31.50 177 VAL A C 1
ATOM 687 O O . VAL A 1 108 ? 26.958 1.039 14.671 1.00 31.33 177 VAL A O 1
ATOM 691 N N . PRO A 1 109 ? 24.961 0.398 13.681 1.00 30.33 178 PRO A N 1
ATOM 692 C CA . PRO A 1 109 ? 24.579 1.785 13.462 1.00 30.04 178 PRO A CA 1
ATOM 693 C C . PRO A 1 109 ? 24.287 2.502 14.776 1.00 29.70 178 PRO A C 1
ATOM 694 O O . PRO A 1 109 ? 23.746 1.907 15.725 1.00 32.33 178 PRO A O 1
ATOM 698 N N . THR A 1 110 ? 24.672 3.759 14.852 1.00 29.10 179 THR A N 1
ATOM 699 C CA . THR A 1 110 ? 24.492 4.586 16.025 1.00 28.84 179 THR A CA 1
ATOM 700 C C . THR A 1 110 ? 23.398 5.632 15.791 1.00 28.77 179 THR A C 1
ATOM 701 O O . THR A 1 110 ? 22.905 6.218 16.730 1.00 25.96 179 THR A O 1
ATOM 705 N N . HIS A 1 111 ? 23.081 5.886 14.501 1.00 26.98 180 HIS A N 1
ATOM 706 C CA . HIS A 1 111 ? 22.049 6.872 14.138 1.00 25.50 180 HIS A CA 1
ATOM 707 C C . HIS A 1 111 ? 21.799 6.820 12.638 1.00 26.02 180 HIS A C 1
ATOM 708 O O . HIS A 1 111 ? 22.572 6.221 11.862 1.00 22.26 180 HIS A O 1
ATOM 715 N N . ASN A 1 112 ? 20.725 7.495 12.254 1.00 26.38 181 ASN A N 1
ATOM 716 C CA . ASN A 1 112 ? 20.314 7.562 10.830 1.00 28.07 181 ASN A CA 1
ATOM 717 C C . ASN A 1 112 ? 19.613 8.863 10.509 1.00 27.46 181 ASN A C 1
ATOM 718 O O . ASN A 1 112 ? 19.114 9.563 11.416 1.00 29.87 181 ASN A O 1
ATOM 723 N N . THR A 1 113 ? 19.625 9.230 9.236 1.00 26.55 182 THR A N 1
ATOM 724 C CA . THR A 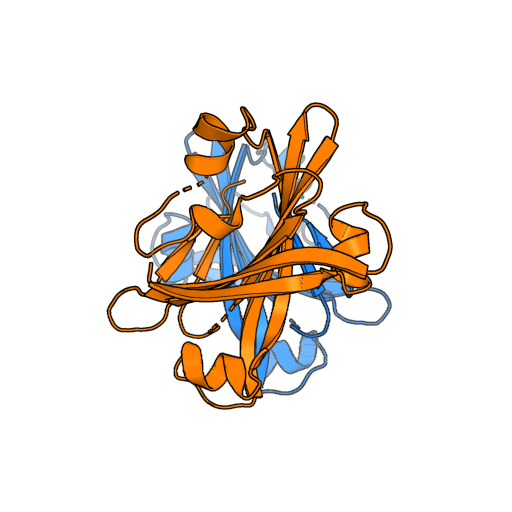1 113 ? 18.928 10.397 8.729 1.00 27.03 182 THR A CA 1
ATOM 725 C C . THR A 1 113 ? 17.876 9.831 7.835 1.00 26.06 182 THR A C 1
ATOM 726 O O . THR A 1 113 ? 18.130 8.873 7.145 1.00 23.77 182 THR A O 1
ATOM 730 N N . LYS A 1 114 ? 16.690 10.434 7.824 1.00 26.13 183 LYS A N 1
ATOM 731 C CA . LYS A 1 114 ? 15.635 9.910 6.994 1.00 27.56 183 LYS A CA 1
ATOM 732 C C . LYS A 1 114 ? 14.939 11.092 6.326 1.00 27.67 183 LYS A C 1
ATOM 733 O O . LYS A 1 114 ? 14.746 12.124 6.987 1.00 28.37 183 LYS A O 1
ATOM 739 N N . LEU A 1 115 ? 14.638 10.995 5.026 1.00 27.73 184 LEU A N 1
ATOM 740 C CA . LEU A 1 115 ? 13.817 12.006 4.380 1.00 28.07 184 LEU A CA 1
ATOM 741 C C . LEU A 1 115 ? 12.566 11.314 3.868 1.00 27.42 184 LEU A C 1
ATOM 742 O O . LEU A 1 115 ? 12.650 10.205 3.333 1.00 28.17 184 LEU A O 1
ATOM 747 N N . LEU A 1 116 ? 11.416 11.973 3.983 1.00 24.82 185 LEU A N 1
ATOM 748 C CA . LEU A 1 116 ? 10.182 11.401 3.455 1.00 22.90 185 LEU A CA 1
ATOM 749 C C . LEU A 1 116 ? 9.607 12.321 2.363 1.00 23.23 185 LEU A C 1
ATOM 750 O O . LEU A 1 116 ? 9.449 13.527 2.560 1.00 22.95 185 LEU A O 1
ATOM 755 N N . ASN A 1 117 ? 9.292 11.746 1.211 1.00 22.23 186 ASN A N 1
ATOM 756 C CA . ASN A 1 117 ? 8.711 12.457 0.102 1.00 22.10 186 ASN A CA 1
ATOM 757 C C . ASN A 1 117 ? 7.645 11.537 -0.489 1.00 23.03 186 ASN A C 1
ATOM 758 O O . ASN A 1 117 ? 7.593 10.328 -0.200 1.00 22.85 186 ASN A O 1
ATOM 763 N N . VAL A 1 118 ? 6.863 12.109 -1.382 1.00 21.27 187 VAL A N 1
ATOM 764 C CA . VAL A 1 118 ? 6.058 11.320 -2.336 1.00 21.19 187 VAL A CA 1
ATOM 765 C C . VAL A 1 118 ? 6.783 11.260 -3.675 1.00 22.36 187 VAL A C 1
ATOM 766 O O . VAL A 1 118 ? 7.399 12.288 -4.122 1.00 20.96 187 VAL A O 1
ATOM 770 N N . VAL A 1 119 ? 6.806 10.042 -4.268 1.00 20.18 188 VAL A N 1
ATOM 771 C CA . VAL A 1 119 ? 7.281 9.804 -5.643 1.00 22.04 188 VAL A CA 1
ATOM 772 C C . VAL A 1 119 ? 6.194 9.008 -6.375 1.00 20.56 188 VAL A C 1
ATOM 773 O O . VAL A 1 119 ? 5.106 8.804 -5.804 1.00 20.43 188 VAL A O 1
ATOM 777 N N . TYR A 1 120 ? 6.465 8.601 -7.626 1.00 19.81 189 TYR A N 1
ATOM 778 C CA . TYR A 1 120 ? 5.397 8.065 -8.487 1.00 20.50 189 TYR A CA 1
ATOM 779 C C . TYR A 1 120 ? 5.961 6.832 -9.133 1.00 21.82 189 TYR A C 1
ATOM 780 O O . TYR A 1 120 ? 7.085 6.892 -9.676 1.00 21.23 189 TYR A O 1
ATOM 789 N N . ALA A 1 121 ? 5.227 5.734 -8.946 1.00 20.85 190 ALA A N 1
ATOM 790 C CA . ALA A 1 121 ? 5.577 4.365 -9.418 1.00 22.33 190 ALA A CA 1
ATOM 791 C C . ALA A 1 121 ? 5.939 4.332 -10.883 1.00 24.23 190 ALA A C 1
ATOM 792 O O . ALA A 1 121 ? 5.175 4.837 -11.726 1.00 25.43 190 ALA A O 1
ATOM 794 N N . GLN A 1 122 ? 7.068 3.694 -11.158 1.00 24.67 191 GLN A N 1
ATOM 795 C CA . GLN A 1 122 ? 7.401 3.340 -12.524 1.00 27.39 191 GLN A CA 1
ATOM 796 C C . GLN A 1 122 ? 7.264 1.841 -12.688 1.00 27.96 191 GLN A C 1
ATOM 797 O O . GLN A 1 122 ? 6.723 1.151 -11.804 1.00 25.97 191 GLN A O 1
ATOM 803 N N . GLN A 1 123 ? 7.663 1.322 -13.853 1.00 29.84 192 GLN A N 1
ATOM 804 C CA . GLN A 1 123 ? 7.419 -0.103 -14.132 1.00 32.25 192 GLN A CA 1
ATOM 805 C C . GLN A 1 123 ? 7.856 -1.046 -13.000 1.00 29.66 192 GLN A C 1
ATOM 806 O O . GLN A 1 123 ? 7.112 -1.893 -12.606 1.00 28.19 192 GLN A O 1
ATOM 812 N N . GLU A 1 124 ? 9.069 -0.879 -12.479 1.00 29.55 193 GLU A N 1
ATOM 813 C CA . GLU A 1 124 ? 9.604 -1.789 -11.482 1.00 31.08 193 GLU A CA 1
ATOM 814 C C . GLU A 1 124 ? 8.811 -1.780 -10.153 1.00 28.56 193 GLU A C 1
ATOM 815 O O . GLU A 1 124 ? 8.536 -2.803 -9.570 1.00 29.08 193 GLU A O 1
ATOM 821 N N . GLU A 1 125 ? 8.423 -0.589 -9.710 1.00 29.41 194 GLU A N 1
ATOM 822 C CA . GLU A 1 125 ? 7.646 -0.470 -8.473 1.00 30.12 194 GLU A CA 1
ATOM 823 C C . GLU A 1 125 ? 6.258 -1.057 -8.621 1.00 29.53 194 GLU A C 1
ATOM 824 O O . GLU A 1 125 ? 5.719 -1.677 -7.689 1.00 30.76 194 GLU A O 1
ATOM 830 N N . SER A 1 126 ? 5.662 -0.779 -9.768 1.00 31.04 195 SER A N 1
ATOM 831 C CA . SER A 1 126 ? 4.314 -1.233 -10.070 1.00 31.59 195 SER A CA 1
ATOM 832 C C . SER A 1 126 ? 4.314 -2.771 -9.988 1.00 31.55 195 SER A C 1
ATOM 833 O O . SER A 1 126 ? 3.453 -3.362 -9.364 1.00 31.37 195 SER A O 1
ATOM 836 N N . LYS A 1 127 ? 5.326 -3.425 -10.545 1.00 31.22 196 LYS A N 1
ATOM 837 C CA . LYS A 1 127 ? 5.419 -4.882 -10.386 1.00 32.67 196 LYS A CA 1
ATOM 838 C C . LYS A 1 127 ? 5.539 -5.351 -8.954 1.00 32.32 196 LYS A C 1
ATOM 839 O O . LYS A 1 127 ? 4.733 -6.122 -8.529 1.00 32.77 196 LYS A O 1
ATOM 845 N N . TYR A 1 128 ? 6.511 -4.848 -8.196 1.00 30.88 197 TYR A N 1
ATOM 846 C CA . TYR A 1 128 ? 6.808 -5.393 -6.887 1.00 31.20 197 TYR A CA 1
ATOM 847 C C . TYR A 1 128 ? 5.803 -5.003 -5.820 1.00 28.62 197 TYR A C 1
ATOM 848 O O . TYR A 1 128 ? 5.582 -5.755 -4.902 1.00 26.54 197 TYR A O 1
ATOM 857 N N . LEU A 1 129 ? 5.219 -3.801 -5.973 1.00 27.36 198 LEU A N 1
ATOM 858 C CA . LEU A 1 129 ? 4.190 -3.306 -5.049 1.00 27.52 198 LEU A CA 1
ATOM 859 C C . LEU A 1 129 ? 2.760 -3.567 -5.535 1.00 28.87 198 LEU A C 1
ATOM 860 O O . LEU A 1 129 ? 1.788 -3.174 -4.883 1.00 28.90 198 LEU A O 1
ATOM 865 N N . ASP A 1 130 ? 2.650 -4.228 -6.666 1.00 28.82 199 ASP A N 1
ATOM 866 C CA . ASP A 1 130 ? 1.354 -4.644 -7.161 1.00 29.71 199 ASP A CA 1
ATOM 867 C C . ASP A 1 130 ? 0.447 -3.413 -7.193 1.00 27.85 199 ASP A C 1
ATOM 868 O O . ASP A 1 130 ? -0.611 -3.418 -6.544 1.00 29.30 199 ASP A O 1
ATOM 873 N N . CYS A 1 131 ? 0.835 -2.397 -7.965 1.00 25.84 200 CYS A N 1
ATOM 874 C CA . CYS A 1 131 ? -0.027 -1.217 -8.061 1.00 27.13 200 CYS A CA 1
ATOM 875 C C . CYS A 1 131 ? 0.104 -0.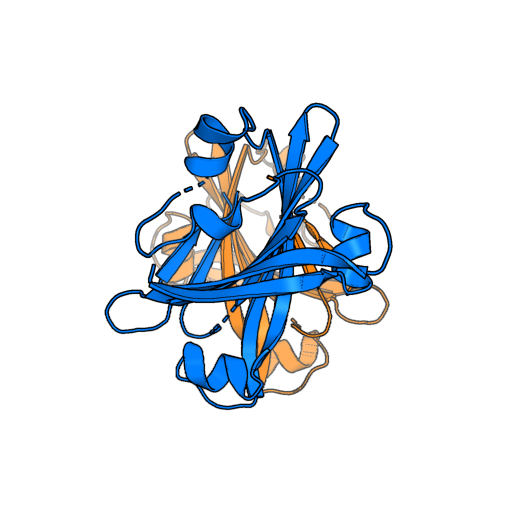781 -9.487 1.00 28.21 200 CYS A C 1
ATOM 876 O O . CYS A 1 131 ? 0.734 -1.477 -10.274 1.00 29.61 200 CYS A O 1
ATOM 879 N N . ASP A 1 132 ? -0.510 0.332 -9.851 1.00 27.11 201 ASP A N 1
ATOM 880 C CA . ASP A 1 132 ? -0.442 0.851 -11.189 1.00 28.68 201 ASP A CA 1
ATOM 881 C C . ASP A 1 132 ? 0.782 1.750 -11.412 1.00 27.82 201 ASP A C 1
ATOM 882 O O . ASP A 1 132 ? 1.240 2.403 -10.484 1.00 26.97 201 ASP A O 1
ATOM 887 N N . ILE A 1 133 ? 1.314 1.795 -12.628 1.00 26.82 202 ILE A N 1
ATOM 888 C CA . ILE A 1 133 ? 2.284 2.799 -12.991 1.00 27.10 202 ILE A CA 1
ATOM 889 C C . ILE A 1 133 ? 1.702 4.175 -12.735 1.00 26.94 202 ILE A C 1
ATOM 890 O O . ILE A 1 133 ? 0.513 4.457 -13.034 1.00 24.84 202 ILE A O 1
ATOM 895 N N . GLY A 1 134 ? 2.491 5.034 -12.089 1.00 24.87 203 GLY A N 1
ATOM 896 C CA . GLY A 1 134 ? 2.028 6.368 -11.803 1.00 24.74 203 GLY A CA 1
ATOM 897 C C . GLY A 1 134 ? 1.462 6.536 -10.398 1.00 24.16 203 GLY A C 1
ATOM 898 O O . GLY A 1 134 ? 1.257 7.679 -9.973 1.00 25.35 203 GLY A O 1
ATOM 899 N N . ASP A 1 135 ? 1.183 5.451 -9.684 1.00 22.25 204 ASP A N 1
ATOM 900 C CA . ASP A 1 135 ? 0.572 5.613 -8.330 1.00 22.88 204 ASP A CA 1
ATOM 901 C C . ASP A 1 135 ? 1.548 6.318 -7.415 1.00 21.23 204 ASP A C 1
ATOM 902 O O . ASP A 1 135 ? 2.747 6.068 -7.476 1.00 20.14 204 ASP A O 1
ATOM 907 N N . ALA A 1 136 ? 0.999 7.100 -6.497 1.00 17.24 205 ALA A N 1
ATOM 908 C CA . ALA A 1 136 ? 1.768 7.848 -5.501 1.00 20.02 205 ALA A CA 1
ATOM 909 C C . ALA A 1 136 ? 2.318 6.840 -4.524 1.00 20.85 205 ALA A C 1
ATOM 910 O O . ALA A 1 136 ? 1.573 5.994 -4.018 1.00 21.72 205 ALA A O 1
ATOM 912 N N . LEU A 1 137 ? 3.593 6.991 -4.182 1.00 20.54 206 LEU A N 1
ATOM 913 C CA . LEU A 1 137 ? 4.240 6.163 -3.186 1.00 17.97 206 LEU A CA 1
ATOM 914 C C . LEU A 1 137 ? 4.932 7.101 -2.197 1.00 18.90 206 LEU A C 1
ATOM 915 O O . LEU A 1 137 ? 5.505 8.111 -2.561 1.00 19.48 206 LEU A O 1
ATOM 920 N N . PHE A 1 138 ? 4.970 6.711 -0.933 1.00 18.75 207 PHE A N 1
ATOM 921 C CA . PHE A 1 138 ? 5.870 7.365 0.011 1.00 17.53 207 PHE A CA 1
ATOM 922 C C . PHE A 1 138 ? 7.243 6.817 -0.288 1.00 17.02 207 PHE A C 1
ATOM 923 O O . PHE A 1 138 ? 7.428 5.601 -0.494 1.00 18.36 207 PHE A O 1
ATOM 931 N N . GLU A 1 139 ? 8.225 7.692 -0.237 1.00 18.43 208 GLU A N 1
ATOM 932 C CA . GLU A 1 139 ? 9.599 7.255 -0.319 1.00 20.75 208 GLU A CA 1
ATOM 933 C C . GLU A 1 139 ? 10.359 7.697 0.922 1.00 20.80 208 GLU A C 1
ATOM 934 O O . GLU A 1 139 ? 10.434 8.905 1.185 1.00 21.92 208 GLU A O 1
ATOM 940 N N . ILE A 1 140 ? 10.916 6.753 1.682 1.00 21.90 209 ILE A N 1
ATOM 941 C CA . ILE A 1 140 ? 11.753 7.088 2.795 1.00 21.09 209 ILE A CA 1
ATOM 942 C C . ILE A 1 140 ? 13.197 6.857 2.363 1.00 22.66 209 ILE A C 1
ATOM 943 O O . ILE A 1 140 ? 13.563 5.689 2.003 1.00 20.30 209 ILE A O 1
ATOM 948 N N . ASP A 1 141 ? 13.992 7.948 2.414 1.00 20.46 210 ASP A N 1
ATOM 949 C CA . ASP A 1 141 ? 15.392 7.917 1.965 1.00 24.09 210 ASP A CA 1
ATOM 950 C C . ASP A 1 141 ? 16.212 7.942 3.257 1.00 22.92 210 ASP A C 1
ATOM 951 O O . ASP A 1 141 ? 16.195 8.934 3.990 1.00 23.71 210 ASP A O 1
ATOM 956 N N . LYS A 1 142 ? 16.862 6.809 3.537 1.00 22.46 211 LYS A N 1
ATOM 957 C CA . LYS A 1 142 ? 17.589 6.588 4.809 1.00 22.82 211 LYS A CA 1
ATOM 958 C C . LYS A 1 142 ? 19.097 6.439 4.613 1.00 22.28 211 LYS A C 1
ATOM 959 O O . LYS A 1 142 ? 19.539 5.659 3.773 1.00 20.55 211 LYS A O 1
ATOM 965 N N . THR A 1 143 ? 19.883 7.202 5.383 1.00 22.72 212 THR A N 1
ATOM 966 C CA . THR A 1 143 ? 21.332 6.887 5.448 1.00 21.17 212 THR A CA 1
ATOM 967 C C . THR A 1 143 ? 21.619 6.477 6.927 1.00 22.04 212 THR A C 1
ATOM 968 O O . THR A 1 143 ? 21.192 7.169 7.881 1.00 22.54 212 THR A O 1
ATOM 972 N N . ALA A 1 144 ? 22.292 5.330 7.079 1.00 20.52 213 ALA A N 1
ATOM 973 C CA . ALA A 1 144 ? 22.605 4.813 8.438 1.00 21.58 213 ALA A CA 1
ATOM 974 C C . ALA A 1 144 ? 24.071 5.133 8.598 1.00 21.67 213 ALA A C 1
ATOM 975 O O . ALA A 1 144 ? 24.858 5.076 7.606 1.00 20.96 213 ALA A O 1
ATOM 977 N N . PHE A 1 145 ? 24.451 5.382 9.852 1.00 22.07 214 PHE A N 1
ATOM 978 C CA . PHE A 1 145 ? 25.825 5.825 10.233 1.00 22.55 214 PHE A CA 1
ATOM 979 C C . PHE A 1 145 ? 26.276 5.030 11.450 1.00 23.64 214 PHE A C 1
ATOM 980 O O . PHE A 1 145 ? 25.451 4.544 12.231 1.00 25.09 214 PHE A O 1
ATOM 988 N N . THR A 1 146 ? 27.573 4.906 11.582 1.00 25.14 215 THR A N 1
ATOM 989 C CA . THR A 1 146 ? 28.165 4.341 12.791 1.00 27.11 215 THR A CA 1
ATOM 990 C C . THR A 1 146 ? 29.023 5.410 13.459 1.00 27.33 215 THR A C 1
ATOM 991 O O . THR A 1 146 ? 28.902 6.587 13.157 1.00 23.74 215 THR A O 1
ATOM 995 N N . SER A 1 147 ? 29.856 5.000 14.428 1.00 29.01 216 SER A N 1
ATOM 996 C CA . SER A 1 147 ? 30.829 5.884 15.049 1.00 32.75 216 SER A CA 1
ATOM 997 C C . SER A 1 147 ? 31.545 6.760 14.035 1.00 33.30 216 SER A C 1
ATOM 998 O O . SER A 1 147 ? 31.818 6.340 12.887 1.00 34.27 216 SER A O 1
ATOM 1001 N N . ASN A 1 148 ? 31.777 7.985 14.480 1.00 34.57 217 ASN A N 1
ATOM 1002 C CA . ASN A 1 148 ? 32.542 8.966 13.789 1.00 36.97 217 ASN A CA 1
ATOM 1003 C C . ASN A 1 148 ? 31.675 9.564 12.681 1.00 35.08 217 ASN A C 1
ATOM 1004 O O . ASN A 1 148 ? 32.190 10.163 11.787 1.00 35.97 217 ASN A O 1
ATOM 1009 N N . ASP A 1 149 ? 30.352 9.433 12.775 1.00 32.52 218 ASP A N 1
ATOM 1010 C CA . ASP A 1 149 ? 29.464 9.911 11.701 1.00 30.67 218 ASP A CA 1
ATOM 1011 C C . ASP A 1 149 ? 29.800 9.259 10.344 1.00 27.98 218 ASP A C 1
ATOM 1012 O O . ASP A 1 149 ? 29.653 9.866 9.290 1.00 26.11 218 ASP A O 1
ATOM 1017 N N . GLN A 1 150 ? 30.254 8.033 10.388 1.00 26.67 219 GLN A N 1
ATOM 1018 C CA . GLN A 1 150 ? 30.655 7.318 9.194 1.00 25.55 219 GLN A CA 1
ATOM 1019 C C . GLN A 1 150 ? 29.424 6.647 8.497 1.00 23.70 219 GLN A C 1
ATOM 1020 O O . GLN A 1 150 ? 28.845 5.754 9.058 1.00 23.36 219 GLN A O 1
ATOM 1026 N N . PRO A 1 151 ? 29.060 7.086 7.283 1.00 24.06 220 PRO A N 1
ATOM 1027 C CA . PRO A 1 151 ? 27.914 6.381 6.616 1.00 23.74 220 PRO A CA 1
ATOM 1028 C C . PRO A 1 151 ? 28.273 4.895 6.319 1.00 24.03 220 PRO A C 1
ATOM 1029 O O . PRO A 1 151 ? 29.399 4.601 5.876 1.00 24.52 220 PRO A O 1
ATOM 1033 N N . ILE A 1 152 ? 27.311 3.988 6.526 1.00 22.71 221 ILE A N 1
ATOM 1034 C CA . ILE A 1 152 ? 27.519 2.553 6.373 1.00 23.24 221 ILE A CA 1
ATOM 1035 C C . ILE A 1 152 ? 26.632 1.890 5.328 1.00 23.35 221 ILE A C 1
ATOM 1036 O O . ILE A 1 152 ? 27.077 0.951 4.672 1.00 23.32 221 ILE A O 1
ATOM 1041 N N . TYR A 1 153 ? 25.419 2.392 5.176 1.00 21.03 222 TYR A N 1
ATOM 1042 C CA . TYR A 1 153 ? 24.587 1.944 4.070 1.00 19.99 222 TYR A CA 1
ATOM 1043 C C . TYR A 1 153 ? 23.468 2.948 3.801 1.00 18.88 222 TYR A C 1
ATOM 1044 O O . TYR A 1 153 ? 23.182 3.870 4.630 1.00 18.54 222 TYR A O 1
ATOM 1053 N N . CYS A 1 154 ? 22.833 2.848 2.625 1.00 19.85 223 CYS A N 1
ATOM 1054 C CA . CYS A 1 154 ? 21.693 3.748 2.439 1.00 19.22 223 CYS A CA 1
ATOM 1055 C C . CYS A 1 154 ? 20.526 2.963 1.883 1.00 20.73 223 CYS A C 1
ATOM 1056 O O . CYS A 1 154 ? 20.763 1.990 1.184 1.00 20.88 223 CYS A O 1
ATOM 1059 N N . SER A 1 155 ? 19.288 3.394 2.140 1.00 19.52 224 SER A N 1
ATOM 1060 C CA . SER A 1 155 ? 18.134 2.556 1.790 1.00 21.04 224 SER A CA 1
ATOM 1061 C C . SER A 1 155 ? 17.103 3.492 1.215 1.00 21.43 224 SER A C 1
ATOM 1062 O O . SER A 1 155 ? 17.009 4.653 1.605 1.00 23.72 224 SER A O 1
ATOM 1065 N N . LEU A 1 156 ? 16.305 2.998 0.286 1.00 20.94 225 LEU A N 1
ATOM 1066 C CA . LEU A 1 156 ? 15.138 3.742 -0.175 1.00 22.79 225 LEU A CA 1
ATOM 1067 C C . LEU A 1 156 ? 14.027 2.718 0.000 1.00 22.83 225 LEU A C 1
ATOM 1068 O O . LEU A 1 156 ? 14.166 1.576 -0.445 1.00 23.42 225 LEU A O 1
ATOM 1073 N N . PHE A 1 157 ? 13.066 3.094 0.804 1.00 20.84 226 PHE A N 1
ATOM 1074 C CA . PHE A 1 157 ? 11.863 2.289 1.046 1.00 24.10 226 PHE A CA 1
ATOM 1075 C C . PHE A 1 157 ? 10.702 2.966 0.327 1.00 23.35 226 PHE A C 1
ATOM 1076 O O . PHE A 1 157 ? 10.502 4.188 0.486 1.00 24.16 226 PHE A O 1
ATOM 1084 N N . LEU A 1 158 ? 9.942 2.192 -0.461 1.00 23.60 227 LEU A N 1
ATOM 1085 C CA . LEU A 1 158 ? 8.757 2.669 -1.208 1.00 22.66 227 LEU A CA 1
ATOM 1086 C C . LEU A 1 158 ? 7.529 1.956 -0.677 1.00 22.35 227 LEU A C 1
ATOM 1087 O O . LEU A 1 158 ? 7.570 0.723 -0.425 1.00 22.32 227 LEU A O 1
ATOM 1100 N N . HIS A 1 160 ? 3.081 2.083 -0.931 1.00 22.36 229 HIS A N 1
ATOM 1101 C CA . HIS A 1 160 ? 1.933 2.717 -1.586 1.00 19.54 229 HIS A CA 1
ATOM 1102 C C . HIS A 1 160 ? 1.225 3.639 -0.618 1.00 19.63 229 HIS A C 1
ATOM 1103 O O . HIS A 1 160 ? 0.974 3.291 0.554 1.00 21.10 229 HIS A O 1
ATOM 1110 N N . THR A 1 161 ? 0.802 4.826 -1.082 1.00 20.17 230 THR A N 1
ATOM 1111 C CA . THR A 1 161 ? 0.206 5.740 -0.133 1.00 19.51 230 THR A CA 1
ATOM 1112 C C . THR A 1 161 ? -1.102 5.321 0.458 1.00 20.84 230 THR A C 1
ATOM 1113 O O . THR A 1 161 ? -1.418 5.821 1.569 1.00 22.96 230 THR A O 1
ATOM 1117 N N . ASN A 1 162 ? -1.852 4.426 -0.194 1.00 20.37 231 ASN A N 1
ATOM 1118 C CA . ASN A 1 162 ? -3.145 3.994 0.395 1.00 21.07 231 ASN A CA 1
ATOM 1119 C C . ASN A 1 162 ? -2.873 2.993 1.523 1.00 22.53 231 ASN A C 1
ATOM 1120 O O . ASN A 1 162 ? -3.760 2.654 2.260 1.00 23.58 231 ASN A O 1
ATOM 1125 N N . ARG A 1 163 ? -1.672 2.463 1.643 1.00 22.15 232 ARG A N 1
ATOM 1126 C CA . ARG A 1 163 ? -1.518 1.280 2.483 1.00 21.96 232 ARG A CA 1
ATOM 1127 C C . ARG A 1 163 ? -0.870 1.505 3.831 1.00 22.71 232 ARG A C 1
ATOM 1128 O O . ARG A 1 163 ? -0.803 0.534 4.654 1.00 24.21 232 ARG A O 1
ATOM 1136 N N . VAL A 1 164 ? -0.363 2.703 4.059 1.00 21.81 233 VAL A N 1
ATOM 1137 C CA . VAL A 1 164 ? 0.329 2.994 5.336 1.00 24.46 233 VAL A CA 1
ATOM 1138 C C . VAL A 1 164 ? -0.016 4.380 5.880 1.00 25.03 233 VAL A C 1
ATOM 1139 O O . VAL A 1 164 ? -0.329 5.322 5.108 1.00 23.08 233 VAL A O 1
ATOM 1143 N N . THR A 1 165 ? 0.088 4.463 7.203 1.00 24.71 234 THR A N 1
ATOM 1144 C CA . THR A 1 165 ? 0.114 5.691 8.011 1.00 26.74 234 THR A CA 1
ATOM 1145 C C . THR A 1 165 ? 1.376 5.668 8.870 1.00 27.21 234 THR A C 1
ATOM 1146 O O . THR A 1 165 ? 1.735 4.608 9.415 1.00 30.49 234 THR A O 1
ATOM 1150 N N . PHE A 1 166 ? 2.052 6.810 9.013 1.00 25.42 235 PHE A N 1
ATOM 1151 C CA . PHE A 1 166 ? 3.265 6.878 9.816 1.00 24.35 235 PHE A CA 1
ATOM 1152 C C . PHE A 1 166 ? 2.914 7.482 11.140 1.00 26.23 235 PHE A C 1
ATOM 1153 O O . PHE A 1 166 ? 2.060 8.378 11.197 1.00 24.80 235 PHE A O 1
ATOM 1161 N N . THR A 1 167 ? 3.562 7.017 12.209 1.00 28.54 236 THR A N 1
ATOM 1162 C CA . THR A 1 167 ? 3.373 7.657 13.533 1.00 32.91 236 THR A CA 1
ATOM 1163 C C . THR A 1 167 ? 4.727 8.244 13.964 1.00 35.49 236 THR A C 1
ATOM 1164 O O . THR A 1 167 ? 5.816 7.667 13.730 1.00 34.67 236 THR A O 1
ATOM 1168 N N . ILE A 1 168 ? 4.670 9.443 14.516 1.00 38.23 237 ILE A N 1
ATOM 1169 C CA . ILE A 1 168 ? 5.846 10.090 15.134 1.00 42.65 237 ILE A CA 1
ATOM 1170 C C . ILE A 1 168 ? 5.337 10.474 16.507 1.00 45.26 237 ILE A C 1
ATOM 1171 O O . ILE A 1 168 ? 4.341 11.203 16.595 1.00 46.58 237 ILE A O 1
ATOM 1176 N N . ASN A 1 169 ? 5.925 9.954 17.575 1.00 48.43 238 ASN A N 1
ATOM 1177 C CA . ASN A 1 169 ? 5.578 10.494 18.899 1.00 51.26 238 ASN A CA 1
ATOM 1178 C C . ASN A 1 169 ? 6.751 10.648 19.847 1.00 51.80 238 ASN A C 1
ATOM 1179 O O . ASN A 1 169 ? 7.522 11.591 19.687 1.00 53.17 238 ASN A O 1
ATOM 1184 N N . THR B 1 15 ? 10.683 19.426 -2.227 1.00 64.19 84 THR B N 1
ATOM 1185 C CA . THR B 1 15 ? 11.978 19.964 -1.704 1.00 64.50 84 THR B CA 1
ATOM 1186 C C . THR B 1 15 ? 11.804 21.342 -1.062 1.00 64.21 84 THR B C 1
ATOM 1187 O O . THR B 1 15 ? 12.068 22.383 -1.688 1.00 64.54 84 THR B O 1
ATOM 1191 N N . GLU B 1 16 ? 11.280 21.304 0.164 1.00 63.69 85 GLU B N 1
ATOM 1192 C CA . GLU B 1 16 ? 11.523 22.278 1.237 1.00 62.67 85 GLU B CA 1
ATOM 1193 C C . GLU B 1 16 ? 11.125 21.569 2.547 1.00 62.01 85 GLU B C 1
ATOM 1194 O O . GLU B 1 16 ? 10.004 21.048 2.675 1.00 59.77 85 GLU B O 1
ATOM 1200 N N . ASN B 1 17 ? 12.070 21.534 3.496 1.00 61.54 86 ASN B N 1
ATOM 1201 C CA . ASN B 1 17 ? 12.062 20.535 4.575 1.00 61.39 86 ASN B CA 1
ATOM 1202 C C . ASN B 1 17 ? 11.351 20.920 5.869 1.00 60.51 86 ASN B C 1
ATOM 1203 O O . ASN B 1 17 ? 11.758 21.859 6.539 1.00 60.73 86 ASN B O 1
ATOM 1208 N N . LEU B 1 18 ? 10.288 20.199 6.203 1.00 59.19 87 LEU B N 1
ATOM 1209 C CA . LEU B 1 18 ? 9.701 20.240 7.538 1.00 58.92 87 LEU B CA 1
ATOM 1210 C C . LEU B 1 18 ? 10.295 19.141 8.418 1.00 58.97 87 LEU B C 1
ATOM 1211 O O . LEU B 1 18 ? 10.479 18.011 7.984 1.00 56.55 87 LEU B O 1
ATOM 1216 N N . TYR B 1 19 ? 10.597 19.479 9.661 1.00 60.28 88 TYR B N 1
ATOM 1217 C CA . TYR B 1 19 ? 11.083 18.481 10.599 1.00 62.25 88 TYR B CA 1
ATOM 1218 C C . TYR B 1 19 ? 9.991 17.554 11.149 1.00 62.79 88 TYR B C 1
ATOM 1219 O O . TYR B 1 19 ? 8.819 17.881 11.119 1.00 63.28 88 TYR B O 1
ATOM 1228 N N . PHE B 1 20 ? 10.408 16.395 11.649 1.00 63.67 89 PHE B N 1
ATOM 1229 C CA . PHE B 1 20 ? 9.567 15.515 12.443 1.00 64.32 89 PHE B CA 1
ATOM 1230 C C . PHE B 1 20 ? 10.320 14.995 13.669 1.00 64.65 89 PHE B C 1
ATOM 1231 O O . PHE B 1 20 ? 11.370 14.342 13.544 1.00 64.99 89 PHE B O 1
ATOM 1239 N N . HIS B 1 32 ? 2.110 33.805 9.228 1.00 44.56 101 HIS B N 1
ATOM 1240 C CA . HIS B 1 32 ? 0.931 33.190 9.861 1.00 45.07 101 HIS B CA 1
ATOM 1241 C C . HIS B 1 32 ? -0.351 34.039 9.817 1.00 43.71 101 HIS B C 1
ATOM 1242 O O . HIS B 1 32 ? -0.531 34.951 10.629 1.00 45.25 101 HIS B O 1
ATOM 1249 N N . HIS B 1 33 ? -1.258 33.707 8.907 1.00 40.37 102 HIS B N 1
ATOM 1250 C CA . HIS B 1 33 ? -2.506 34.402 8.772 1.00 38.71 102 HIS B CA 1
ATOM 1251 C C . HIS B 1 33 ? -3.629 33.624 9.471 1.00 36.24 102 HIS B C 1
ATOM 1252 O O . HIS B 1 33 ? -3.817 32.440 9.216 1.00 34.40 102 HIS B O 1
ATOM 1259 N N . VAL B 1 34 ? -4.364 34.291 10.356 1.00 33.08 103 VAL B N 1
ATOM 1260 C CA . VAL B 1 34 ? -5.577 33.711 10.887 1.00 31.51 103 VAL B CA 1
ATOM 1261 C C . VAL B 1 34 ? -6.699 33.891 9.885 1.00 33.40 103 VAL B C 1
ATOM 1262 O O . VAL B 1 34 ? -7.056 35.047 9.562 1.00 32.67 103 VAL B O 1
ATOM 1266 N N . LEU B 1 35 ? -7.247 32.762 9.418 1.00 32.49 104 LEU B N 1
ATOM 1267 C CA . LEU B 1 35 ? -8.448 32.723 8.564 1.00 35.14 104 LEU B CA 1
ATOM 1268 C C . LEU B 1 35 ? -9.715 32.951 9.322 1.00 35.70 104 LEU B C 1
ATOM 1269 O O . LEU B 1 35 ? -10.550 33.816 8.978 1.00 36.27 104 LEU B O 1
ATOM 1274 N N . SER B 1 36 ? -9.896 32.180 10.390 1.00 33.45 105 SER B N 1
ATOM 1275 C CA . SER B 1 36 ? -11.125 32.238 11.107 1.00 32.54 105 SER B CA 1
ATOM 1276 C C . SER B 1 36 ? -10.918 31.551 12.428 1.00 31.18 105 SER B C 1
ATOM 1277 O O . SER B 1 36 ? -9.913 30.847 12.642 1.00 30.91 105 SER B O 1
ATOM 1280 N N . HIS B 1 37 ? -11.897 31.739 13.282 1.00 31.36 106 HIS B N 1
ATOM 1281 C CA . HIS B 1 37 ? -11.977 31.059 14.544 1.00 30.70 106 HIS B CA 1
ATOM 1282 C C . HIS B 1 37 ? -13.441 31.202 14.813 1.00 32.95 106 HIS B C 1
ATOM 1283 O O . HIS B 1 37 ? -14.040 32.330 14.642 1.00 33.96 106 HIS B O 1
ATOM 1290 N N . ASP B 1 38 ? -14.063 30.067 15.081 1.00 31.45 107 ASP B N 1
ATOM 1291 C CA . ASP B 1 38 ? -15.478 29.975 15.413 1.00 30.86 107 ASP B CA 1
ATOM 1292 C C . ASP B 1 38 ? -15.527 29.031 16.570 1.00 30.42 107 ASP B C 1
ATOM 1293 O O . ASP B 1 38 ? -14.661 28.121 16.645 1.00 29.85 107 ASP B O 1
ATOM 1298 N N . ILE B 1 39 ? -16.519 29.241 17.449 1.00 28.63 108 ILE B N 1
ATOM 1299 C CA . ILE B 1 39 ? -16.786 28.297 18.530 1.00 26.87 108 ILE B CA 1
ATOM 1300 C C . ILE B 1 39 ? -17.838 27.402 18.076 1.00 27.16 108 ILE B C 1
ATOM 1301 O O . ILE B 1 39 ? -18.941 27.835 17.677 1.00 26.35 108 ILE B O 1
ATOM 1306 N N . ILE B 1 40 ? -17.532 26.102 18.127 1.00 26.19 109 ILE B N 1
ATOM 1307 C CA . ILE B 1 40 ? -18.430 25.102 17.565 1.00 26.04 109 ILE B CA 1
ATOM 1308 C C . ILE B 1 40 ? -18.503 23.894 18.502 1.00 25.79 109 ILE B C 1
ATOM 1309 O O . ILE B 1 40 ? -17.564 23.641 19.315 1.00 24.82 109 ILE B O 1
ATOM 1314 N N . PRO B 1 41 ? -19.565 23.109 18.376 1.00 27.33 110 PRO B N 1
ATOM 1315 C CA . PRO B 1 41 ? -19.560 21.860 19.134 1.00 27.21 110 PRO B CA 1
ATOM 1316 C C . PRO B 1 41 ? -18.503 20.866 18.616 1.00 26.90 110 PRO B C 1
ATOM 1317 O O . PRO B 1 41 ? -18.357 20.726 17.424 1.00 25.40 110 PRO B O 1
ATOM 1321 N N . ALA B 1 42 ? -17.877 20.115 19.521 1.00 24.76 111 ALA B N 1
ATOM 1322 C CA . ALA B 1 42 ? -16.835 19.118 19.180 1.00 25.48 111 ALA B CA 1
ATOM 1323 C C . ALA B 1 42 ? -17.453 17.936 18.428 1.00 25.10 111 ALA B C 1
ATOM 1324 O O . ALA B 1 42 ? -18.394 17.370 18.919 1.00 25.22 111 ALA B O 1
ATOM 1326 N N . SER B 1 43 ? -16.885 17.580 17.274 1.00 26.94 112 SER B N 1
ATOM 1327 C CA . SER B 1 43 ? -17.324 16.387 16.510 1.00 27.43 112 SER B CA 1
ATOM 1328 C C . SER B 1 43 ? -16.878 15.167 17.249 1.00 27.26 112 SER B C 1
ATOM 1329 O O . SER B 1 43 ? -16.056 15.263 18.163 1.00 27.37 112 SER B O 1
ATOM 1332 N N . LYS B 1 44 ? -17.337 13.979 16.827 1.00 27.46 113 LYS B N 1
ATOM 1333 C CA . LYS B 1 44 ? -16.923 12.763 17.511 1.00 28.72 113 LYS B CA 1
ATOM 1334 C C . LYS B 1 44 ? -15.395 12.613 17.521 1.00 26.69 113 LYS B C 1
ATOM 1335 O O . LYS B 1 44 ? -14.803 12.397 18.578 1.00 25.75 113 LYS B O 1
ATOM 1341 N N . PRO B 1 45 ? -14.722 12.772 16.357 1.00 25.20 114 PRO B N 1
ATOM 1342 C CA . PRO B 1 45 ? -13.291 12.548 16.436 1.00 23.99 114 PRO B CA 1
ATOM 1343 C C . PRO B 1 45 ? -12.561 13.627 17.220 1.00 23.15 114 PRO B C 1
ATOM 1344 O O . PRO B 1 45 ? -11.557 13.357 17.830 1.00 23.65 114 PRO B O 1
ATOM 1348 N N . ILE B 1 46 ? -13.041 14.861 17.189 1.00 20.50 115 ILE B N 1
ATOM 1349 C CA . ILE B 1 46 ? -12.407 15.884 18.031 1.00 21.61 115 ILE B CA 1
ATOM 1350 C C . ILE B 1 46 ? -12.627 15.581 19.558 1.00 21.29 115 ILE B C 1
ATOM 1351 O O . ILE B 1 46 ? -11.698 15.684 20.372 1.00 20.68 115 ILE B O 1
ATOM 1356 N N . ALA B 1 47 ? -13.831 15.225 19.914 1.00 20.52 116 ALA B N 1
ATOM 1357 C CA . ALA B 1 47 ? -14.105 14.956 21.333 1.00 23.09 116 ALA B CA 1
ATOM 1358 C C . ALA B 1 47 ? -13.325 13.733 21.792 1.00 23.54 116 ALA B C 1
ATOM 1359 O O . ALA B 1 47 ? -12.884 13.628 22.957 1.00 21.49 116 ALA B O 1
ATOM 1361 N N . GLU B 1 48 ? -13.099 12.799 20.860 1.00 24.08 117 GLU B N 1
ATOM 1362 C CA . GLU B 1 48 ? -12.359 11.612 21.199 1.00 26.12 117 GLU B CA 1
ATOM 1363 C C . GLU B 1 48 ? -10.878 11.922 21.435 1.00 23.42 117 GLU B C 1
ATOM 1364 O O . GLU B 1 48 ? -10.329 11.465 22.453 1.00 25.53 117 GLU B O 1
ATOM 1370 N N . LYS B 1 49 ? -10.271 12.754 20.591 1.00 24.03 118 LYS B N 1
ATOM 1371 C CA . LYS B 1 49 ? -8.854 13.114 20.724 1.00 24.45 118 LYS B CA 1
ATOM 1372 C C . LYS B 1 49 ? -8.636 13.973 22.009 1.00 24.11 118 LYS B C 1
ATOM 1373 O O . LYS B 1 49 ? -7.561 13.881 22.636 1.00 23.70 118 LYS B O 1
ATOM 1379 N N . LEU B 1 50 ? -9.585 14.844 22.302 1.00 21.74 119 LEU B N 1
ATOM 1380 C CA . LEU B 1 50 ? -9.378 15.828 23.387 1.00 20.53 119 LEU B CA 1
ATOM 1381 C C . LEU B 1 50 ? -9.897 15.266 24.734 1.00 21.97 119 LEU B C 1
ATOM 1382 O O . LEU B 1 50 ? -9.817 15.964 25.764 1.00 22.38 119 LEU B O 1
ATOM 1387 N N . GLN B 1 51 ? -10.451 14.063 24.699 1.00 21.77 120 GLN B N 1
ATOM 1388 C CA . GLN B 1 51 ? -11.039 13.366 25.880 1.00 23.05 120 GLN B CA 1
ATOM 1389 C C . GLN B 1 51 ? -12.077 14.275 26.612 1.00 21.78 120 GLN B C 1
ATOM 1390 O O . GLN B 1 51 ? -11.938 14.535 27.832 1.00 22.92 120 GLN B O 1
ATOM 1396 N N . ILE B 1 52 ? -13.061 14.771 25.863 1.00 20.16 121 ILE B N 1
ATOM 1397 C CA . ILE B 1 52 ? -14.101 15.677 26.424 1.00 20.40 121 ILE B CA 1
ATOM 1398 C C . ILE B 1 52 ? -15.473 15.188 26.064 1.00 19.19 121 ILE B C 1
ATOM 1399 O O . ILE B 1 52 ? -15.571 14.330 25.263 1.00 19.85 121 ILE B O 1
ATOM 1404 N N . GLN B 1 53 ? -16.517 15.719 26.677 1.00 18.91 122 GLN B N 1
ATOM 1405 C CA . GLN B 1 53 ? -17.899 15.260 26.368 1.00 20.92 122 GLN B CA 1
ATOM 1406 C C . GLN B 1 53 ? -18.308 15.473 24.891 1.00 22.68 122 GLN B C 1
ATOM 1407 O O . GLN B 1 53 ? -17.792 16.359 24.234 1.00 21.50 122 GLN B O 1
ATOM 1413 N N . PRO B 1 54 ? -19.269 14.674 24.422 1.00 24.35 123 PRO B N 1
ATOM 1414 C CA . PRO B 1 54 ? -19.835 14.866 23.089 1.00 24.12 123 PRO B CA 1
ATOM 1415 C C . PRO B 1 54 ? -20.324 16.282 22.982 1.00 24.32 123 PRO B C 1
ATOM 1416 O O . PRO B 1 54 ? -20.879 16.807 23.958 1.00 24.27 123 PRO B O 1
ATOM 1420 N N . GLU B 1 55 ? -20.132 16.906 21.822 1.00 23.07 124 GLU B N 1
ATOM 1421 C CA . GLU B 1 55 ? -20.619 18.256 21.547 1.00 25.69 124 GLU B CA 1
ATOM 1422 C C . GLU B 1 55 ? -20.057 19.385 22.422 1.00 25.28 124 GLU B C 1
ATOM 1423 O O . GLU B 1 55 ? -20.584 20.505 22.432 1.00 24.94 124 GLU B O 1
ATOM 1429 N N . SER B 1 56 ? -18.944 19.122 23.122 1.00 24.68 125 SER B N 1
ATOM 1430 C CA . SER B 1 56 ? -18.315 20.178 23.942 1.00 23.77 125 SER B CA 1
ATOM 1431 C C . SER B 1 56 ? -17.876 21.358 23.112 1.00 23.19 125 SER B C 1
ATOM 1432 O O . SER B 1 56 ? -17.421 21.187 21.987 1.00 24.02 125 SER B O 1
ATOM 1435 N N . PRO B 1 57 ? -17.969 22.562 23.683 1.00 22.64 126 PRO B N 1
ATOM 1436 C CA . PRO B 1 57 ? -17.581 23.757 22.938 1.00 21.62 126 PRO B CA 1
ATOM 1437 C C . PRO B 1 57 ? -16.098 23.733 22.688 1.00 21.87 126 PRO B C 1
ATOM 1438 O O . PRO B 1 57 ? -15.310 23.608 23.617 1.00 18.80 126 PRO B O 1
ATOM 1442 N N . VAL B 1 58 ? -15.686 23.931 21.418 1.00 20.31 127 VAL B N 1
ATOM 1443 C CA . VAL B 1 58 ? -14.259 24.071 21.130 1.00 21.16 127 VAL B CA 1
ATOM 1444 C C . VAL B 1 58 ? -14.017 25.250 20.233 1.00 22.05 127 VAL B C 1
ATOM 1445 O O . VAL B 1 58 ? -14.918 25.631 19.485 1.00 23.14 127 VAL B O 1
ATOM 1449 N N . VAL B 1 59 ? -12.857 25.892 20.351 1.00 20.88 128 VAL B N 1
ATOM 1450 C CA . VAL B 1 59 ? -12.473 26.932 19.424 1.00 23.28 128 VAL B CA 1
ATOM 1451 C C . VAL B 1 59 ? -11.833 26.275 18.203 1.00 23.49 128 VAL B C 1
ATOM 1452 O O . VAL B 1 59 ? -10.869 25.556 18.369 1.00 24.55 128 VAL B O 1
ATOM 1456 N N . GLU B 1 60 ? -12.385 26.534 17.006 1.00 23.35 129 GLU B N 1
ATOM 1457 C CA . GLU B 1 60 ? -11.818 25.998 15.722 1.00 24.88 129 GLU B CA 1
ATOM 1458 C C . GLU B 1 60 ? -11.017 27.085 15.026 1.00 26.58 129 GLU B C 1
ATOM 1459 O O . GLU B 1 60 ? -11.593 28.016 14.415 1.00 28.80 129 GLU B O 1
ATOM 1465 N N . LEU B 1 61 ? -9.703 26.989 15.137 1.00 23.62 130 LEU B N 1
ATOM 1466 C CA . LEU B 1 61 ? -8.832 28.011 14.681 1.00 23.37 130 LEU B CA 1
ATOM 1467 C C . LEU B 1 61 ? -8.299 27.499 13.346 1.00 22.49 130 LEU B C 1
ATOM 1468 O O . LEU B 1 61 ? -7.586 26.479 13.290 1.00 20.80 130 LEU B O 1
ATOM 1473 N N . LYS B 1 62 ? -8.597 28.258 12.294 1.00 22.58 131 LYS B N 1
ATOM 1474 C CA . LYS B 1 62 ? -7.932 28.066 10.937 1.00 23.52 131 LYS B CA 1
ATOM 1475 C C . LYS B 1 62 ? -6.889 29.117 10.573 1.00 24.09 131 LYS B C 1
ATOM 1476 O O . LYS B 1 62 ? -7.119 30.332 10.661 1.00 22.21 131 LYS B O 1
ATOM 1482 N N . ARG B 1 63 ? -5.692 28.641 10.228 1.00 24.50 132 ARG B N 1
ATOM 1483 C CA . ARG B 1 63 ? -4.569 29.489 9.910 1.00 23.56 132 ARG B CA 1
ATOM 1484 C C . ARG B 1 63 ? -3.911 28.984 8.666 1.00 25.55 132 ARG B C 1
ATOM 1485 O O . ARG B 1 63 ? -3.868 27.781 8.448 1.00 24.91 132 ARG B O 1
ATOM 1493 N N . ILE B 1 64 ? -3.353 29.919 7.904 1.00 26.51 133 ILE B N 1
ATOM 1494 C CA . ILE B 1 64 ? -2.539 29.556 6.739 1.00 28.74 133 ILE B CA 1
ATOM 1495 C C . ILE B 1 64 ? -1.118 29.990 7.032 1.00 28.86 133 ILE B C 1
ATOM 1496 O O . ILE B 1 64 ? -0.889 31.122 7.461 1.00 29.39 133 ILE B O 1
ATOM 1501 N N . LEU B 1 65 ? -0.173 29.068 6.940 1.00 29.92 134 LEU B N 1
ATOM 1502 C CA . LEU B 1 65 ? 1.244 29.430 6.940 1.00 32.82 134 LEU B CA 1
ATOM 1503 C C . LEU B 1 65 ? 1.799 29.519 5.517 1.00 33.67 134 LEU B C 1
ATOM 1504 O O . LEU B 1 65 ? 1.624 28.609 4.730 1.00 32.26 134 LEU B O 1
ATOM 1509 N N . TYR B 1 66 ? 2.427 30.641 5.172 1.00 36.98 135 TYR B N 1
ATOM 1510 C CA . TYR B 1 66 ? 2.975 30.838 3.823 1.00 38.85 135 TYR B CA 1
ATOM 1511 C C . TYR B 1 66 ? 4.495 30.788 3.859 1.00 41.66 135 TYR B C 1
ATOM 1512 O O . TYR B 1 66 ? 5.120 31.065 4.875 1.00 41.74 135 TYR B O 1
ATOM 1521 N N . ASN B 1 67 ? 5.090 30.472 2.725 1.00 44.02 136 ASN B N 1
ATOM 1522 C CA . ASN B 1 67 ? 6.532 30.443 2.620 1.00 47.83 136 ASN B CA 1
ATOM 1523 C C . ASN B 1 67 ? 6.678 30.136 1.178 1.00 48.65 136 ASN B C 1
ATOM 152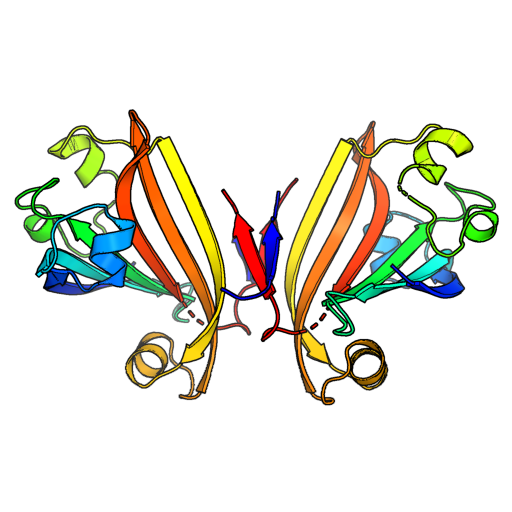4 O O . ASN B 1 67 ? 6.930 28.976 0.862 1.00 49.97 136 ASN B O 1
ATOM 1529 N N . ASP B 1 68 ? 6.526 31.118 0.286 1.00 49.81 137 ASP B N 1
ATOM 1530 C CA . ASP B 1 68 ? 6.630 32.569 0.551 1.00 50.94 137 ASP B CA 1
ATOM 1531 C C . ASP B 1 68 ? 5.297 33.346 0.448 1.00 51.01 137 ASP B C 1
ATOM 1532 O O . ASP B 1 68 ? 4.721 33.725 1.474 1.00 51.44 137 ASP B O 1
ATOM 1537 N N . ASP B 1 69 ? 4.850 33.635 -0.785 1.00 49.78 138 ASP B N 1
ATOM 1538 C CA . ASP B 1 69 ? 3.429 33.906 -1.060 1.00 48.78 138 ASP B CA 1
ATOM 1539 C C . ASP B 1 69 ? 2.808 32.625 -1.576 1.00 46.33 138 ASP B C 1
ATOM 1540 O O . ASP B 1 69 ? 1.688 32.609 -2.094 1.00 46.26 138 ASP B O 1
ATOM 1545 N N . GLN B 1 70 ? 3.569 31.552 -1.458 1.00 43.68 139 GLN B N 1
ATOM 1546 C CA . GLN B 1 70 ? 3.050 30.234 -1.702 1.00 39.71 139 GLN B CA 1
ATOM 1547 C C . GLN B 1 70 ? 2.496 29.671 -0.374 1.00 36.69 139 GLN B C 1
ATOM 1548 O O . GLN B 1 70 ? 3.239 29.584 0.606 1.00 34.35 139 GLN B O 1
ATOM 1554 N N . PRO B 1 71 ? 1.213 29.249 -0.366 1.00 35.02 140 PRO B N 1
ATOM 1555 C CA . PRO B 1 71 ? 0.628 28.587 0.848 1.00 34.08 140 PRO B CA 1
ATOM 1556 C C . PRO B 1 71 ? 1.414 27.346 1.199 1.00 33.07 140 PRO B C 1
ATOM 1557 O O . PRO B 1 71 ? 1.580 26.443 0.337 1.00 34.30 140 PRO B O 1
ATOM 1561 N N . LEU B 1 72 ? 1.920 27.238 2.420 1.00 30.57 141 LEU B N 1
ATOM 1562 C CA . LEU B 1 72 ? 2.700 26.071 2.721 1.00 31.29 141 LEU B CA 1
ATOM 1563 C C . LEU B 1 72 ? 1.930 25.082 3.626 1.00 31.11 141 LEU B C 1
ATOM 1564 O O . LEU B 1 72 ? 1.892 23.884 3.363 1.00 31.13 141 LEU B O 1
ATOM 1569 N N . THR B 1 73 ? 1.319 25.611 4.685 1.00 30.26 142 THR B N 1
ATOM 1570 C CA . THR B 1 73 ? 0.528 24.736 5.576 1.00 28.53 142 THR B CA 1
ATOM 1571 C C . THR B 1 73 ? -0.806 25.379 5.881 1.00 26.92 142 THR B C 1
ATOM 1572 O O . THR B 1 73 ? -0.886 26.572 6.224 1.00 28.39 142 THR B O 1
ATOM 1576 N N . PHE B 1 74 ? -1.845 24.579 5.785 1.00 24.59 143 PHE B N 1
ATOM 1577 C CA . PHE B 1 74 ? -3.198 24.996 6.157 1.00 24.58 143 PHE B CA 1
ATOM 1578 C C . PHE B 1 74 ? -3.538 24.276 7.429 1.00 24.01 143 PHE B C 1
ATOM 1579 O O . PHE B 1 74 ? -3.575 23.079 7.445 1.00 25.63 143 PHE B O 1
ATOM 1587 N N . GLU B 1 75 ? -3.700 25.037 8.508 1.00 23.61 144 GLU B N 1
ATOM 1588 C CA . GLU B 1 75 ? -3.789 24.439 9.855 1.00 23.57 144 GLU B CA 1
ATOM 1589 C C . GLU B 1 75 ? -5.196 24.594 10.399 1.00 21.45 144 GLU B C 1
ATOM 1590 O O . GLU B 1 75 ? -5.801 25.686 10.299 1.00 22.40 144 GLU B O 1
ATOM 1596 N N . VAL B 1 76 ? -5.749 23.545 11.004 1.00 21.11 145 VAL B N 1
ATOM 1597 C CA . VAL B 1 76 ? -7.075 23.667 11.655 1.00 20.72 145 VAL B CA 1
ATOM 1598 C C . VAL B 1 76 ? -6.802 23.050 13.059 1.00 20.01 145 VAL B C 1
ATOM 1599 O O . VAL B 1 76 ? -6.417 21.878 13.142 1.00 19.96 145 VAL B O 1
ATOM 1603 N N . THR B 1 77 ? -6.896 23.880 14.103 1.00 21.05 146 THR B N 1
ATOM 1604 C CA . THR B 1 77 ? -6.582 23.410 15.434 1.00 20.65 146 THR B CA 1
ATOM 1605 C C . THR B 1 77 ? -7.858 23.588 16.312 1.00 20.83 146 THR B C 1
ATOM 1606 O O . THR B 1 77 ? -8.644 24.548 16.078 1.00 20.92 146 THR B O 1
ATOM 1610 N N . HIS B 1 78 ? -8.088 22.689 17.287 1.00 18.47 147 HIS B N 1
ATOM 1611 C CA . HIS B 1 78 ? -9.268 22.860 18.157 1.00 20.93 147 HIS B CA 1
ATOM 1612 C C . HIS B 1 78 ? -8.772 22.904 19.566 1.00 20.62 147 HIS B C 1
ATOM 1613 O O . HIS B 1 78 ? -7.987 22.025 19.955 1.00 18.98 147 HIS B O 1
ATOM 1620 N N . TYR B 1 79 ? -9.280 23.895 20.312 1.00 20.89 148 TYR B N 1
ATOM 1621 C CA . TYR B 1 79 ? -8.965 24.100 21.748 1.00 21.81 148 TYR B CA 1
ATOM 1622 C C . TYR B 1 79 ? -10.246 23.910 22.537 1.00 21.20 148 TYR B C 1
ATOM 1623 O O . TYR B 1 79 ? -11.254 24.523 22.190 1.00 21.40 148 TYR B O 1
ATOM 1632 N N . PRO B 1 80 ? -10.221 23.079 23.589 1.00 20.47 149 PRO B N 1
ATOM 1633 C CA . PRO B 1 80 ? -11.406 22.840 24.366 1.00 21.80 149 PRO B CA 1
ATOM 1634 C C . PRO B 1 80 ? -11.675 24.087 25.235 1.00 22.10 149 PRO B C 1
ATOM 1635 O O . PRO B 1 80 ? -10.834 24.452 26.027 1.00 21.72 149 PRO B O 1
ATOM 1639 N N . LEU B 1 81 ? -12.804 24.741 25.032 1.00 22.98 150 LEU B N 1
ATOM 1640 C CA . LEU B 1 81 ? -13.142 25.945 25.801 1.00 23.67 150 LEU B CA 1
ATOM 1641 C C . LEU B 1 81 ? -13.324 25.645 27.319 1.00 23.83 150 LEU B C 1
ATOM 1642 O O . LEU B 1 81 ? -13.112 26.517 28.192 1.00 22.26 150 LEU B O 1
ATOM 1647 N N . ASP B 1 82 ? -13.718 24.417 27.643 1.00 23.41 151 ASP B N 1
ATOM 1648 C CA . ASP B 1 82 ? -13.844 24.075 29.062 1.00 24.31 151 ASP B CA 1
ATOM 1649 C C . ASP B 1 82 ? -12.486 24.053 29.790 1.00 23.90 151 ASP B C 1
ATOM 1650 O O . ASP B 1 82 ? -12.435 24.212 30.975 1.00 25.25 151 ASP B O 1
ATOM 1655 N N . LEU B 1 83 ? -11.384 23.770 29.094 1.00 21.22 152 LEU B N 1
ATOM 1656 C CA . LEU B 1 83 ? -10.039 23.795 29.692 1.00 23.50 152 LEU B CA 1
ATOM 1657 C C . LEU B 1 83 ? -9.418 25.221 29.703 1.00 25.04 152 LEU B C 1
ATOM 1658 O O . LEU B 1 83 ? -8.677 25.577 30.629 1.00 25.01 152 LEU B O 1
ATOM 1663 N N . PHE B 1 84 ? -9.690 25.981 28.640 1.00 25.23 153 PHE B N 1
ATOM 1664 C CA . PHE B 1 84 ? -9.095 27.311 28.324 1.00 24.27 153 PHE B CA 1
ATOM 1665 C C . PHE B 1 84 ? -10.245 28.269 28.090 1.00 24.49 153 PHE B C 1
ATOM 1666 O O . PHE B 1 84 ? -10.501 28.738 26.938 1.00 25.28 153 PHE B O 1
ATOM 1674 N N . PRO B 1 85 ? -11.005 28.551 29.160 1.00 24.69 154 PRO B N 1
ATOM 1675 C CA . PRO B 1 85 ? -12.143 29.435 28.928 1.00 23.71 154 PRO B CA 1
ATOM 1676 C C . PRO B 1 85 ? -11.763 30.822 28.381 1.00 24.29 154 PRO B C 1
ATOM 1677 O O . PRO B 1 85 ? -10.770 31.415 28.818 1.00 22.96 154 PRO B O 1
ATOM 1681 N N . GLY B 1 86 ? -12.514 31.318 27.395 1.00 23.44 155 GLY B N 1
ATOM 1682 C CA . GLY B 1 86 ? -12.142 32.631 26.805 1.00 25.03 155 GLY B CA 1
ATOM 1683 C C . GLY B 1 86 ? -10.947 32.664 25.811 1.00 24.21 155 GLY B C 1
ATOM 1684 O O . GLY B 1 86 ? -10.531 33.723 25.338 1.00 25.09 155 GLY B O 1
ATOM 1685 N N . ILE B 1 87 ? -10.370 31.499 25.504 1.00 23.24 156 ILE B N 1
ATOM 1686 C CA . ILE B 1 87 ? -9.162 31.462 24.696 1.00 24.06 156 ILE B CA 1
ATOM 1687 C C . ILE B 1 87 ? -9.370 32.061 23.292 1.00 21.85 156 ILE B C 1
ATOM 1688 O O . ILE B 1 87 ? -8.449 32.719 22.740 1.00 23.62 156 ILE B O 1
ATOM 1693 N N . ASP B 1 88 ? -10.573 32.012 22.790 1.00 23.13 157 ASP B N 1
ATOM 1694 C CA . ASP B 1 88 ? -10.880 32.636 21.470 1.00 24.18 157 ASP B CA 1
ATOM 1695 C C . ASP B 1 88 ? -10.568 34.139 21.466 1.00 26.72 157 ASP B C 1
ATOM 1696 O O . ASP B 1 88 ? -10.149 34.709 20.448 1.00 26.35 157 ASP B O 1
ATOM 1701 N N . THR B 1 89 ? -10.752 34.779 22.604 1.00 25.14 158 THR B N 1
ATOM 1702 C CA . THR B 1 89 ? -10.624 36.233 22.622 1.00 27.68 158 THR B CA 1
ATOM 1703 C C . THR B 1 89 ? -9.186 36.695 22.387 1.00 26.56 158 THR B C 1
ATOM 1704 O O . THR B 1 89 ? -8.941 37.840 22.042 1.00 26.23 158 THR B O 1
ATOM 1708 N N . PHE B 1 90 ? -8.216 35.796 22.552 1.00 26.29 159 PHE B N 1
ATOM 1709 C CA . PHE B 1 90 ? -6.816 36.151 22.348 1.00 25.47 159 PHE B CA 1
ATOM 1710 C C . PHE B 1 90 ? -6.358 36.010 20.909 1.00 25.83 159 PHE B C 1
ATOM 1711 O O . PHE B 1 90 ? -5.264 36.376 20.548 1.00 26.70 159 PHE B O 1
ATOM 1719 N N . ILE B 1 91 ? -7.208 35.436 20.081 1.00 25.53 160 ILE B N 1
ATOM 1720 C CA . ILE B 1 91 ? -6.790 35.018 18.752 1.00 26.20 160 ILE B CA 1
ATOM 1721 C C . ILE B 1 91 ? -6.687 36.260 17.847 1.00 27.77 160 ILE B C 1
ATOM 1722 O O . ILE B 1 91 ? -7.644 37.064 17.766 1.00 28.01 160 ILE B O 1
ATOM 1727 N N . ALA B 1 92 ? -5.554 36.373 17.146 1.00 29.12 161 ALA B N 1
ATOM 1728 C CA . ALA B 1 92 ? -5.413 37.406 16.110 1.00 31.76 161 ALA B CA 1
ATOM 1729 C C . ALA B 1 92 ? -4.178 37.153 15.294 1.00 32.38 161 ALA B C 1
ATOM 1730 O O . ALA B 1 92 ? -3.274 36.409 15.689 1.00 31.59 161 ALA B O 1
ATOM 1732 N N . ASP B 1 93 ? -4.063 37.856 14.187 1.00 34.65 162 ASP B N 1
ATOM 1733 C CA . ASP B 1 93 ? -2.843 37.717 13.386 1.00 36.18 162 ASP B CA 1
ATOM 1734 C C . ASP B 1 93 ? -1.567 37.951 14.227 1.00 36.70 162 ASP B C 1
ATOM 1735 O O . ASP B 1 93 ? -1.470 38.920 14.979 1.00 37.51 162 ASP B O 1
ATOM 1740 N N . GLY B 1 94 ? -0.620 37.034 14.138 1.00 36.15 163 GLY B N 1
ATOM 1741 C CA . GLY B 1 94 ? 0.695 37.214 14.778 1.00 36.82 163 GLY B CA 1
ATOM 1742 C C . GLY B 1 94 ? 0.783 36.756 16.214 1.00 36.50 163 GLY B C 1
ATOM 1743 O O . GLY B 1 94 ? 1.854 36.866 16.831 1.00 37.28 163 GLY B O 1
ATOM 1744 N N . VAL B 1 95 ? -0.329 36.221 16.737 1.00 34.17 164 VAL B N 1
ATOM 1745 C CA . VAL B 1 95 ? -0.434 35.829 18.137 1.00 33.28 164 VAL B CA 1
ATOM 1746 C C . VAL B 1 95 ? 0.145 34.395 18.215 1.00 32.84 164 VAL B C 1
ATOM 1747 O O . VAL B 1 95 ? -0.090 33.559 17.349 1.00 34.54 164 VAL B O 1
ATOM 1751 N N . SER B 1 96 ? 1.012 34.180 19.185 1.00 32.68 165 SER B N 1
ATOM 1752 C CA . SER B 1 96 ? 1.562 32.878 19.472 1.00 30.04 165 SER B CA 1
ATOM 1753 C C . SER B 1 96 ? 0.606 32.175 20.446 1.00 28.58 165 SER B C 1
ATOM 1754 O O . SER B 1 96 ? 0.455 32.602 21.587 1.00 28.51 165 SER B O 1
ATOM 1765 N N . HIS B 1 98 ? 0.946 29.212 21.715 1.00 25.84 167 HIS B N 1
ATOM 1766 C CA . HIS B 1 98 ? 1.748 28.618 22.776 1.00 27.88 167 HIS B CA 1
ATOM 1767 C C . HIS B 1 98 ? 2.021 29.652 23.881 1.00 26.44 167 HIS B C 1
ATOM 1768 O O . HIS B 1 98 ? 1.953 29.318 25.045 1.00 24.51 167 HIS B O 1
ATOM 1775 N N . ASP B 1 99 ? 2.277 30.918 23.504 1.00 26.91 168 ASP B N 1
ATOM 1776 C CA . ASP B 1 99 ? 2.467 31.935 24.525 1.00 25.41 168 ASP B CA 1
ATOM 1777 C C . ASP B 1 99 ? 1.200 32.204 25.308 1.00 25.72 168 ASP B C 1
ATOM 1778 O O . ASP B 1 99 ? 1.282 32.382 26.498 1.00 28.22 168 ASP B O 1
ATOM 1783 N N . ILE B 1 100 ? 0.055 32.257 24.646 1.00 24.78 169 ILE B N 1
ATOM 1784 C CA . ILE B 1 100 ? -1.250 32.424 25.296 1.00 25.43 169 ILE B CA 1
ATOM 1785 C C . ILE B 1 100 ? -1.425 31.293 26.319 1.00 26.01 169 ILE B C 1
ATOM 1786 O O . ILE B 1 100 ? -1.719 31.559 27.474 1.00 27.13 169 ILE B O 1
ATOM 1791 N N . LEU B 1 101 ? -1.234 30.044 25.886 1.00 24.62 170 LEU B N 1
ATOM 1792 C CA . LEU B 1 101 ? -1.426 28.872 26.806 1.00 22.81 170 LEU B CA 1
ATOM 1793 C C . LEU B 1 101 ? -0.560 29.044 28.062 1.00 23.59 170 LEU B C 1
ATOM 1794 O O . LEU B 1 101 ? -1.020 28.854 29.181 1.00 25.08 170 LEU B O 1
ATOM 1799 N N . LYS B 1 102 ? 0.684 29.407 27.867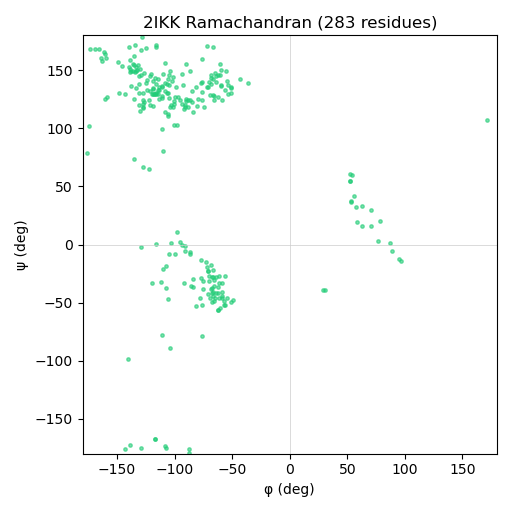 1.00 23.77 171 LYS B N 1
ATOM 1800 C CA . LYS B 1 102 ? 1.644 29.571 28.965 1.00 25.98 171 LYS B CA 1
ATOM 1801 C C . LYS B 1 102 ? 1.323 30.746 29.893 1.00 25.91 171 LYS B C 1
ATOM 1802 O O . LYS B 1 102 ? 1.325 30.596 31.109 1.00 27.18 171 LYS B O 1
ATOM 1808 N N . GLN B 1 103 ? 1.079 31.919 29.285 1.00 27.39 172 GLN B N 1
ATOM 1809 C CA . GLN B 1 103 ? 0.972 33.174 30.058 1.00 27.51 172 GLN B CA 1
ATOM 1810 C C . GLN B 1 103 ? -0.398 33.200 30.713 1.00 28.25 172 GLN B C 1
ATOM 1811 O O . GLN B 1 103 ? -0.523 33.484 31.928 1.00 26.32 172 GLN B O 1
ATOM 1817 N N . GLN B 1 104 ? -1.432 32.874 29.929 1.00 26.51 173 GLN B N 1
ATOM 1818 C CA . GLN B 1 104 ? -2.800 32.986 30.414 1.00 27.03 173 GLN B CA 1
ATOM 1819 C C . GLN B 1 104 ? -3.324 31.797 31.232 1.00 28.34 173 GLN B C 1
ATOM 1820 O O . GLN B 1 104 ? -4.181 31.979 32.103 1.00 27.28 173 GLN B O 1
ATOM 1826 N N . TYR B 1 105 ? -2.822 30.594 30.953 1.00 27.25 174 TYR B N 1
ATOM 1827 C CA . TYR B 1 105 ? -3.465 29.387 31.504 1.00 26.39 174 TYR B CA 1
ATOM 1828 C C . TYR B 1 105 ? -2.461 28.494 32.196 1.00 27.76 174 TYR B C 1
ATOM 1829 O O . TYR B 1 105 ? -2.868 27.429 32.711 1.00 27.02 174 TYR B O 1
ATOM 1838 N N . LYS B 1 106 ? -1.186 28.909 32.167 1.00 27.00 175 LYS B N 1
ATOM 1839 C CA . LYS B 1 106 ? -0.059 28.250 32.862 1.00 28.64 175 LYS B CA 1
ATOM 1840 C C . LYS B 1 106 ? 0.174 26.828 32.333 1.00 28.79 175 LYS B C 1
ATOM 1841 O O . LYS B 1 106 ? 0.622 25.924 33.059 1.00 29.53 175 LYS B O 1
ATOM 1847 N N . VAL B 1 107 ? -0.092 26.646 31.055 1.00 28.64 176 VAL B N 1
ATOM 1848 C CA . VAL B 1 107 ? 0.010 25.311 30.460 1.00 28.67 176 VAL B CA 1
ATOM 1849 C C . VAL B 1 107 ? 1.158 25.330 29.450 1.00 28.73 176 VAL B C 1
ATOM 1850 O O . VAL B 1 107 ? 1.287 26.236 28.624 1.00 28.93 176 VAL B O 1
ATOM 1854 N N . VAL B 1 108 ? 2.010 24.319 29.518 1.00 30.11 177 VAL B N 1
ATOM 1855 C CA . VAL B 1 108 ? 3.064 24.153 28.532 1.00 30.99 177 VAL B CA 1
ATOM 1856 C C . VAL B 1 108 ? 2.969 22.691 28.083 1.00 31.20 177 VAL B C 1
ATOM 1857 O O . VAL B 1 108 ? 2.886 21.791 28.955 1.00 27.87 177 VAL B O 1
ATOM 1861 N N . PRO B 1 109 ? 2.949 22.444 26.748 1.00 30.44 178 PRO B N 1
ATOM 1862 C CA . PRO B 1 109 ? 2.885 21.031 26.343 1.00 30.95 178 PRO B CA 1
ATOM 1863 C C . PRO B 1 109 ? 4.178 20.289 26.679 1.00 30.14 178 PRO B C 1
ATOM 1864 O O . PRO B 1 109 ? 5.283 20.855 26.618 1.00 32.29 178 PRO B O 1
ATOM 1868 N N . THR B 1 110 ? 4.053 19.033 27.032 1.00 29.56 179 THR B N 1
ATOM 1869 C CA . THR B 1 110 ? 5.225 18.264 27.372 1.00 29.00 179 THR B CA 1
ATOM 1870 C C . THR B 1 110 ? 5.539 17.216 26.344 1.00 28.50 179 THR B C 1
ATOM 1871 O O . THR B 1 110 ? 6.631 16.721 26.323 1.00 26.55 179 THR B O 1
ATOM 1875 N N . HIS B 1 111 ? 4.548 16.825 25.546 1.00 27.23 180 HIS B N 1
ATOM 1876 C CA . HIS B 1 111 ? 4.784 15.850 24.472 1.00 26.00 180 HIS B CA 1
ATOM 1877 C C . HIS B 1 111 ? 3.620 15.959 23.480 1.00 26.34 180 HIS B C 1
ATOM 1878 O O . HIS B 1 111 ? 2.584 16.559 23.789 1.00 21.75 180 HIS B O 1
ATOM 1885 N N . ASN B 1 112 ? 3.819 15.358 22.309 1.00 27.00 181 ASN B N 1
ATOM 1886 C CA . ASN B 1 112 ? 2.774 15.327 21.251 1.00 27.40 181 ASN B CA 1
ATOM 1887 C C . ASN B 1 112 ? 2.848 14.026 20.476 1.00 27.95 181 ASN B C 1
ATOM 1888 O O . ASN B 1 112 ? 3.900 13.379 20.407 1.00 28.45 181 ASN B O 1
ATOM 1893 N N . THR B 1 113 ? 1.711 13.652 19.919 1.00 26.67 182 THR B N 1
ATOM 1894 C CA . THR B 1 113 ? 1.539 12.386 19.208 1.00 28.91 182 THR B CA 1
ATOM 1895 C C . THR B 1 113 ? 1.221 12.845 17.781 1.00 28.40 182 THR B C 1
ATOM 1896 O O . THR B 1 113 ? 0.455 13.781 17.579 1.00 27.00 182 THR B O 1
ATOM 1900 N N . LYS B 1 114 ? 1.911 12.310 16.772 1.00 28.23 183 LYS B N 1
ATOM 1901 C CA . LYS B 1 114 ? 1.598 12.778 15.423 1.00 26.13 183 LYS B CA 1
ATOM 1902 C C . LYS B 1 114 ? 1.390 11.612 14.473 1.00 26.69 183 LYS B C 1
ATOM 1903 O O . LYS B 1 114 ? 2.136 10.629 14.577 1.00 26.49 183 LYS B O 1
ATOM 1909 N N . LEU B 1 115 ? 0.375 11.690 13.599 1.00 24.51 184 LEU B N 1
ATOM 1910 C CA . LEU B 1 115 ? 0.170 10.664 12.537 1.00 24.41 184 LEU B CA 1
ATOM 1911 C C . LEU B 1 115 ? 0.325 11.350 11.212 1.00 23.95 184 LEU B C 1
ATOM 1912 O O . LEU B 1 115 ? -0.155 12.512 11.024 1.00 26.01 184 LEU B O 1
ATOM 1917 N N . LEU B 1 116 ? 0.922 10.650 10.242 1.00 22.90 185 LEU B N 1
ATOM 1918 C CA . LEU B 1 116 ? 1.085 11.249 8.897 1.00 23.02 185 LEU B CA 1
ATOM 1919 C C . LEU B 1 116 ? 0.411 10.349 7.850 1.00 22.68 185 LEU B C 1
ATOM 1920 O O . LEU B 1 116 ? 0.662 9.130 7.818 1.00 22.94 185 LEU B O 1
ATOM 1925 N N . ASN B 1 117 ? -0.509 10.918 7.078 1.00 22.28 186 ASN B N 1
ATOM 1926 C CA . ASN B 1 117 ? -1.221 10.218 5.995 1.00 22.47 186 ASN B CA 1
ATOM 1927 C C . ASN B 1 117 ? -1.234 11.118 4.750 1.00 22.16 186 ASN B C 1
ATOM 1928 O O . ASN B 1 117 ? -0.934 12.295 4.827 1.00 21.25 186 ASN B O 1
ATOM 1933 N N . VAL B 1 118 ? -1.692 10.572 3.644 1.00 19.31 187 VAL B N 1
ATOM 1934 C CA . VAL B 1 118 ? -2.075 11.442 2.497 1.00 18.80 187 VAL B CA 1
ATOM 1935 C C . VAL B 1 118 ? -3.614 11.435 2.442 1.00 20.86 187 VAL B C 1
ATOM 1936 O O . VAL B 1 118 ? -4.262 10.400 2.780 1.00 19.92 187 VAL B O 1
ATOM 1940 N N . VAL B 1 119 ? -4.170 12.612 2.204 1.00 19.28 188 VAL B N 1
ATOM 1941 C CA . VAL B 1 119 ? -5.601 12.852 1.988 1.00 20.94 188 VAL B CA 1
ATOM 1942 C C . VAL B 1 119 ? -5.702 13.665 0.683 1.00 20.02 188 VAL B C 1
ATOM 1943 O O . VAL B 1 119 ? -4.685 13.938 0.021 1.00 20.59 188 VAL B O 1
ATOM 1947 N N . TYR B 1 120 ? -6.934 13.977 0.285 1.00 18.24 189 TYR B N 1
ATOM 1948 C CA . TYR B 1 120 ? -7.156 14.543 -1.073 1.00 19.98 189 TYR B CA 1
ATOM 1949 C C . TYR B 1 120 ? -7.956 15.821 -0.896 1.00 20.46 189 TYR B C 1
ATOM 1950 O O . TYR B 1 120 ? -8.964 15.802 -0.158 1.00 19.61 189 TYR B O 1
ATOM 1959 N N . ALA B 1 121 ? -7.405 16.911 -1.428 1.00 20.73 190 ALA B N 1
ATOM 1960 C CA . ALA B 1 121 ? -8.034 18.281 -1.317 1.00 21.71 190 ALA B CA 1
ATOM 1961 C C . ALA B 1 121 ? -9.501 18.323 -1.746 1.00 21.43 190 ALA B C 1
ATOM 1962 O O . ALA B 1 121 ? -9.881 17.739 -2.730 1.00 23.51 190 ALA B O 1
ATOM 1964 N N . GLN B 1 122 ? -10.275 18.977 -0.924 1.00 23.18 191 GLN B N 1
ATOM 1965 C CA . GLN B 1 122 ? -11.657 19.315 -1.182 1.00 25.85 191 GLN B CA 1
ATOM 1966 C C . GLN B 1 122 ? -11.757 20.815 -1.455 1.00 27.12 191 GLN B C 1
ATOM 1967 O O . GLN B 1 122 ? -10.721 21.507 -1.607 1.00 26.57 191 GLN B O 1
ATOM 1973 N N . GLN B 1 123 ? -12.977 21.321 -1.623 1.00 27.92 192 GLN B N 1
ATOM 1974 C CA . GLN B 1 123 ? -13.115 22.746 -1.998 1.00 29.92 192 GLN B CA 1
ATOM 1975 C C . GLN B 1 123 ? -12.321 23.687 -1.093 1.00 28.56 192 GLN B C 1
ATOM 1976 O O . GLN B 1 123 ? -11.593 24.573 -1.564 1.00 28.20 192 GLN B O 1
ATOM 1982 N N . GLU B 1 124 ? -12.471 23.516 0.215 1.00 27.33 193 GLU B N 1
ATOM 1983 C CA . GLU B 1 124 ? -11.826 24.416 1.164 1.00 27.72 193 GLU B CA 1
ATOM 1984 C C . GLU B 1 124 ? -10.293 24.402 1.064 1.00 26.16 193 GLU B C 1
ATOM 1985 O O . GLU B 1 124 ? -9.649 25.445 1.091 1.00 26.73 193 GLU B O 1
ATOM 1991 N N . GLU B 1 125 ? -9.731 23.199 0.987 1.00 27.25 194 GLU B N 1
ATOM 1992 C CA . GLU B 1 125 ? -8.233 23.051 0.940 1.00 28.02 194 GLU B CA 1
ATOM 1993 C C . GLU B 1 125 ? -7.721 23.594 -0.379 1.00 28.58 194 GLU B C 1
ATOM 1994 O O . GLU B 1 125 ? -6.649 24.204 -0.483 1.00 27.17 194 GLU B O 1
ATOM 2000 N N . SER B 1 126 ? -8.477 23.356 -1.436 1.00 29.22 195 SER B N 1
ATOM 2001 C CA . SER B 1 126 ? -8.002 23.836 -2.707 1.00 30.71 195 SER B CA 1
ATOM 2002 C C . SER B 1 126 ? -7.959 25.389 -2.753 1.00 31.21 195 SER B C 1
ATOM 2003 O O . SER B 1 126 ? -7.081 25.985 -3.382 1.00 31.62 195 SER B O 1
ATOM 2006 N N . LYS B 1 127 ? -8.927 26.016 -2.109 1.00 31.09 196 LYS B N 1
ATOM 2007 C CA . LYS B 1 127 ? -8.915 27.480 -2.004 1.00 32.52 196 LYS B CA 1
ATOM 2008 C C . LYS B 1 127 ? -7.716 27.998 -1.249 1.00 32.23 196 LYS B C 1
ATOM 2009 O O . LYS B 1 127 ? -6.951 28.791 -1.754 1.00 32.91 196 LYS B O 1
ATOM 2015 N N . TYR B 1 128 ? -7.545 27.523 -0.026 1.00 30.92 197 TYR B N 1
ATOM 2016 C CA . TYR B 1 128 ? -6.546 28.087 0.845 1.00 30.18 197 TYR B CA 1
ATOM 2017 C C . TYR B 1 128 ? -5.118 27.632 0.508 1.00 27.93 197 TYR B C 1
ATOM 2018 O O . TYR B 1 128 ? -4.174 28.363 0.787 1.00 26.26 197 TYR B O 1
ATOM 2027 N N . LEU B 1 129 ? -4.984 26.423 -0.066 1.00 25.99 198 LEU B N 1
ATOM 2028 C CA . LEU B 1 129 ? -3.651 25.972 -0.479 1.00 25.72 198 LEU B CA 1
ATOM 2029 C C . LEU B 1 129 ? -3.350 26.305 -1.939 1.00 26.86 198 LEU B C 1
ATOM 2030 O O . LEU B 1 129 ? -2.276 25.994 -2.431 1.00 27.62 198 LEU B O 1
ATOM 2035 N N . ASP B 1 130 ? -4.304 26.928 -2.618 1.00 27.37 199 ASP B N 1
ATOM 2036 C CA . ASP B 1 130 ? -4.124 27.302 -4.022 1.00 28.66 199 ASP B CA 1
ATOM 2037 C C . ASP B 1 130 ? -3.726 26.038 -4.826 1.00 27.23 199 ASP B C 1
ATOM 2038 O O . ASP B 1 130 ? -2.689 26.001 -5.462 1.00 27.01 199 ASP B O 1
ATOM 2043 N N . CYS B 1 131 ? -4.557 25.029 -4.824 1.00 26.15 200 CYS B N 1
ATOM 2044 C CA . CYS B 1 131 ? -4.231 23.826 -5.591 1.00 26.96 200 CYS B CA 1
ATOM 2045 C C . CYS B 1 131 ? -5.530 23.433 -6.220 1.00 27.58 200 CYS B C 1
ATOM 2046 O O . CYS B 1 131 ? -6.450 24.259 -6.192 1.00 29.57 200 CYS B O 1
ATOM 2049 N N . ASP B 1 132 ? -5.598 22.274 -6.874 1.00 27.30 201 ASP B N 1
ATOM 2050 C CA . ASP B 1 132 ? -6.828 21.738 -7.515 1.00 28.23 201 ASP B CA 1
ATOM 2051 C C . ASP B 1 132 ? -7.554 20.824 -6.543 1.00 26.80 201 ASP B C 1
ATOM 2052 O O . ASP B 1 132 ? -6.939 20.185 -5.698 1.00 26.63 201 ASP B O 1
ATOM 2057 N N . ILE B 1 133 ? -8.872 20.805 -6.611 1.00 27.28 202 ILE B N 1
ATOM 2058 C CA . ILE B 1 133 ? -9.634 19.766 -5.926 1.00 27.80 202 ILE B CA 1
ATOM 2059 C C . ILE B 1 133 ? -9.076 18.393 -6.366 1.00 27.33 202 ILE B C 1
ATOM 2060 O O . ILE B 1 133 ? -8.689 18.182 -7.541 1.00 28.52 202 ILE B O 1
ATOM 2065 N N . GLY B 1 134 ? -8.924 17.500 -5.391 1.00 25.76 203 GLY B N 1
ATOM 2066 C CA . GLY B 1 134 ? -8.493 16.161 -5.666 1.00 23.56 203 GLY B CA 1
ATOM 2067 C C . GLY B 1 134 ? -6.962 16.040 -5.480 1.00 23.19 203 GLY B C 1
ATOM 2068 O O . GLY B 1 134 ? -6.466 14.893 -5.481 1.00 24.12 203 GLY B O 1
ATOM 2069 N N . ASP B 1 135 ? -6.222 17.145 -5.362 1.00 22.06 204 ASP B N 1
ATOM 2070 C CA . ASP B 1 135 ? -4.750 17.042 -5.237 1.00 22.24 204 ASP B CA 1
ATOM 2071 C C . ASP B 1 135 ? -4.377 16.319 -3.933 1.00 22.25 204 ASP B C 1
ATOM 2072 O O . ASP B 1 135 ? -5.023 16.554 -2.892 1.00 22.55 204 ASP B O 1
ATOM 2077 N N . ALA B 1 136 ? -3.273 15.524 -3.980 1.00 21.17 205 ALA B N 1
ATOM 2078 C CA . ALA B 1 136 ? -2.769 14.777 -2.816 1.00 21.61 205 ALA B CA 1
ATOM 2079 C C . ALA B 1 136 ? -2.149 15.798 -1.836 1.00 19.63 205 ALA B C 1
ATOM 2080 O O . ALA B 1 136 ? -1.439 16.715 -2.276 1.00 19.78 205 ALA B O 1
ATOM 2082 N N . LEU B 1 137 ? -2.449 15.664 -0.528 1.00 19.87 206 LEU B N 1
ATOM 2083 C CA . LEU B 1 137 ? -1.912 16.529 0.504 1.00 19.42 206 LEU B CA 1
ATOM 2084 C C . LEU B 1 137 ? -1.399 15.618 1.577 1.00 18.01 206 LEU B C 1
ATOM 2085 O O . LEU B 1 137 ? -2.026 14.560 1.868 1.00 19.43 206 LEU B O 1
ATOM 2090 N N . PHE B 1 138 ? -0.306 16.015 2.211 1.00 17.93 207 PHE B N 1
ATOM 2091 C CA . PHE B 1 138 ? 0.127 15.337 3.469 1.00 17.76 207 PHE B CA 1
ATOM 2092 C C . PHE B 1 138 ? -0.802 15.907 4.504 1.00 18.54 207 PHE B C 1
ATOM 2093 O O . PHE B 1 138 ? -1.058 17.102 4.517 1.00 21.38 207 PHE B O 1
ATOM 2101 N N . GLU B 1 139 ? -1.253 15.030 5.383 1.00 17.93 208 GLU B N 1
ATOM 2102 C CA . GLU B 1 139 ? -1.991 15.447 6.587 1.00 18.56 208 GLU B CA 1
ATOM 2103 C C . GLU B 1 139 ? -1.200 15.004 7.819 1.00 18.85 208 GLU B C 1
ATOM 2104 O O . GLU B 1 139 ? -1.015 13.784 8.026 1.00 20.80 208 GLU B O 1
ATOM 2110 N N . ILE B 1 140 ? -0.787 15.960 8.657 1.00 20.39 209 ILE B N 1
ATOM 2111 C CA . ILE B 1 140 ? -0.239 15.626 9.972 1.00 20.96 209 ILE B CA 1
ATOM 2112 C C . ILE B 1 140 ? -1.315 15.845 11.021 1.00 22.36 209 ILE B C 1
ATOM 2113 O O . ILE B 1 140 ? -1.868 16.965 11.082 1.00 20.03 209 ILE B O 1
ATOM 2118 N N . ASP B 1 141 ? -1.668 14.769 11.768 1.00 21.50 210 ASP B N 1
ATOM 2119 C CA . ASP B 1 141 ? -2.736 14.831 12.774 1.00 23.89 210 ASP B CA 1
ATOM 2120 C C . ASP B 1 141 ? -1.966 14.821 14.092 1.00 23.70 210 ASP B C 1
ATOM 2121 O O . ASP B 1 141 ? -1.261 13.835 14.403 1.00 23.90 210 ASP B O 1
ATOM 2126 N N . LYS B 1 142 ? -2.014 15.942 14.826 1.00 22.15 211 LYS B N 1
ATOM 2127 C CA . LYS B 1 142 ? -1.165 16.098 16.004 1.00 21.80 211 LYS B CA 1
ATOM 2128 C C . LYS B 1 142 ? -2.095 16.275 17.237 1.00 22.41 211 LYS B C 1
ATOM 2129 O O . LYS B 1 142 ? -3.113 17.026 17.159 1.00 21.93 211 LYS B O 1
ATOM 2135 N N . THR B 1 143 ? -1.779 15.572 18.322 1.00 22.09 212 THR B N 1
ATOM 2136 C CA . THR B 1 143 ? -2.460 15.862 19.615 1.00 21.96 212 THR B CA 1
ATOM 2137 C C . THR B 1 143 ? -1.322 16.263 20.583 1.00 21.92 212 THR B C 1
ATOM 2138 O O . THR B 1 143 ? -0.329 15.556 20.684 1.00 21.19 212 THR B O 1
ATOM 2142 N N . ALA B 1 144 ? -1.477 17.403 21.278 1.00 21.48 213 ALA B N 1
ATOM 2143 C CA . ALA B 1 144 ? -0.448 17.943 22.182 1.00 20.58 213 ALA B CA 1
ATOM 2144 C C . ALA B 1 144 ? -0.992 17.631 23.566 1.00 20.54 213 ALA B C 1
ATOM 2145 O O . ALA B 1 144 ? -2.238 17.678 23.780 1.00 21.04 213 ALA B O 1
ATOM 2147 N N . PHE B 1 145 ? -0.068 17.348 24.481 1.00 20.86 214 PHE B N 1
ATOM 2148 C CA . PHE B 1 145 ? -0.425 16.927 25.841 1.00 20.81 214 PHE B CA 1
ATOM 2149 C C . PHE B 1 145 ? 0.374 17.730 26.842 1.00 22.20 214 PHE B C 1
ATOM 2150 O O . PHE B 1 145 ? 1.462 18.202 26.536 1.00 21.95 214 PHE B O 1
ATOM 2158 N N . THR B 1 146 ? -0.187 17.843 28.032 1.00 23.83 215 THR B N 1
ATOM 2159 C CA . THR B 1 146 ? 0.585 18.401 29.124 1.00 26.55 215 THR B CA 1
ATOM 2160 C C . THR B 1 146 ? 0.743 17.340 30.197 1.00 28.12 215 THR B C 1
ATOM 2161 O O . THR B 1 146 ? 0.558 16.168 29.923 1.00 24.23 215 THR B O 1
ATOM 2165 N N . SER B 1 147 ? 1.203 17.762 31.389 1.00 29.92 216 SER B N 1
ATOM 2166 C CA . SER B 1 147 ? 1.317 16.902 32.570 1.00 33.74 216 SER B CA 1
ATOM 2167 C C . SER B 1 147 ? 0.231 15.884 32.711 1.00 32.51 216 SER B C 1
ATOM 2168 O O . SER B 1 147 ? -0.941 16.196 32.472 1.00 33.49 216 SER B O 1
ATOM 2171 N N . ASN B 1 148 ? 0.657 14.693 33.112 1.00 34.29 217 ASN B N 1
ATOM 2172 C CA . ASN B 1 148 ? -0.150 13.505 33.298 1.00 33.86 217 ASN B CA 1
ATOM 2173 C C . ASN B 1 148 ? -0.939 13.075 32.090 1.00 32.64 217 ASN B C 1
ATOM 2174 O O . ASN B 1 148 ? -2.048 12.598 32.214 1.00 32.27 217 ASN B O 1
ATOM 2179 N N . ASP B 1 149 ? -0.314 13.143 30.912 1.00 30.87 218 ASP B N 1
ATOM 2180 C CA . ASP B 1 149 ? -0.975 12.716 29.673 1.00 29.96 218 ASP B CA 1
ATOM 2181 C C . ASP B 1 149 ? -2.358 13.346 29.371 1.00 27.24 218 ASP B C 1
ATOM 2182 O O . ASP B 1 149 ? -3.191 12.731 28.813 1.00 25.05 218 ASP B O 1
ATOM 2187 N N . GLN B 1 150 ? -2.549 14.591 29.693 1.00 27.31 219 GLN B N 1
ATOM 2188 C CA . GLN B 1 150 ? -3.798 15.309 29.475 1.00 25.08 219 GLN B CA 1
ATOM 2189 C C . GLN B 1 150 ? -3.782 16.014 28.066 1.00 24.57 219 GLN B C 1
ATOM 2190 O O . GLN B 1 150 ? -3.035 16.916 27.851 1.00 22.94 219 GLN B O 1
ATOM 2196 N N . PRO B 1 151 ? -4.690 15.648 27.187 1.00 24.48 220 PRO B N 1
ATOM 2197 C CA . PRO B 1 151 ? -4.637 16.371 25.879 1.00 23.83 220 PRO B CA 1
ATOM 2198 C C . PRO B 1 151 ? -5.087 17.818 26.064 1.00 24.97 220 PRO B C 1
ATOM 2199 O O . PRO B 1 151 ? -6.006 18.075 26.872 1.00 23.77 220 PRO B O 1
ATOM 2203 N N . ILE B 1 152 ? -4.386 18.743 25.386 1.00 23.27 221 ILE B N 1
ATOM 2204 C CA . ILE B 1 152 ? -4.676 20.173 25.468 1.00 23.47 221 ILE B CA 1
ATOM 2205 C C . ILE B 1 152 ? -5.223 20.756 24.182 1.00 23.41 221 ILE B C 1
ATOM 2206 O O . ILE B 1 152 ? -6.012 21.682 24.232 1.00 24.47 221 ILE B O 1
ATOM 2211 N N . TYR B 1 153 ? -4.810 20.225 23.036 1.00 21.42 222 TYR B N 1
ATOM 2212 C CA . TYR B 1 153 ? -5.370 20.761 21.750 1.00 19.76 222 TYR B CA 1
ATOM 2213 C C . TYR B 1 153 ? -5.072 19.738 20.667 1.00 18.87 222 TYR B C 1
ATOM 2214 O O . TYR B 1 153 ? -4.200 18.872 20.879 1.00 18.93 222 TYR B O 1
ATOM 2223 N N . CYS B 1 154 ? -5.838 19.763 19.578 1.00 19.43 223 CYS B N 1
ATOM 2224 C CA . CYS B 1 154 ? -5.436 18.901 18.453 1.00 20.81 223 CYS B CA 1
ATOM 2225 C C . CYS B 1 154 ? -5.323 19.717 17.162 1.00 21.36 223 CYS B C 1
ATOM 2226 O O . CYS B 1 154 ? -6.045 20.683 17.009 1.00 19.96 223 CYS B O 1
ATOM 2229 N N . SER B 1 155 ? -4.415 19.349 16.255 1.00 21.02 224 SER B N 1
ATOM 2230 C CA . SER B 1 155 ? -4.239 20.159 15.054 1.00 21.42 224 SER B CA 1
ATOM 2231 C C . SER B 1 155 ? -4.199 19.200 13.877 1.00 22.09 224 SER B C 1
ATOM 2232 O O . SER B 1 155 ? -3.720 18.042 14.001 1.00 23.15 224 SER B O 1
ATOM 2235 N N . LEU B 1 156 ? -4.675 19.692 12.744 1.00 20.63 225 LEU B N 1
ATOM 2236 C CA . LEU B 1 156 ? -4.491 18.935 11.507 1.00 22.23 225 LEU B CA 1
ATOM 2237 C C . LEU B 1 156 ? -3.842 19.948 10.567 1.00 21.59 225 LEU B C 1
ATOM 2238 O O . LEU B 1 156 ? -4.306 21.103 10.472 1.00 22.29 225 LEU B O 1
ATOM 2243 N N . PHE B 1 157 ? -2.678 19.584 10.065 1.00 20.61 226 PHE B N 1
ATOM 2244 C CA . PHE B 1 157 ? -1.890 20.459 9.202 1.00 18.57 226 PHE B CA 1
ATOM 2245 C C . PHE B 1 157 ? -1.948 19.788 7.826 1.00 22.04 226 PHE B C 1
ATOM 2246 O O . PHE B 1 157 ? -1.588 18.604 7.703 1.00 22.75 226 PHE B O 1
ATOM 2254 N N . LEU B 1 158 ? -2.328 20.558 6.789 1.00 21.20 227 LEU B N 1
ATOM 2255 C CA . LEU B 1 158 ? -2.338 20.026 5.424 1.00 21.41 227 LEU B CA 1
ATOM 2256 C C . LEU B 1 158 ? -1.337 20.769 4.561 1.00 21.38 227 LEU B C 1
ATOM 2257 O O . LEU B 1 158 ? -1.245 22.011 4.647 1.00 22.23 227 LEU B O 1
ATOM 2270 N N . HIS B 1 160 ? 0.511 20.579 0.495 1.00 21.81 229 HIS B N 1
ATOM 2271 C CA . HIS B 1 160 ? 0.561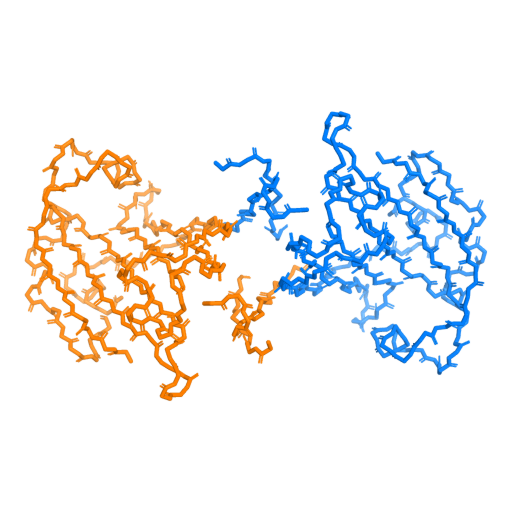 19.938 -0.817 1.00 19.30 229 HIS B CA 1
ATOM 2272 C C . HIS B 1 160 ? 1.773 19.016 -1.003 1.00 19.89 229 HIS B C 1
ATOM 2273 O O . HIS B 1 160 ? 2.922 19.396 -0.680 1.00 18.79 229 HIS B O 1
ATOM 2280 N N . THR B 1 161 ? 1.580 17.821 -1.603 1.00 18.99 230 THR B N 1
ATOM 2281 C CA . THR B 1 161 ? 2.703 16.873 -1.570 1.00 20.02 230 THR B CA 1
ATOM 2282 C C . THR B 1 161 ? 3.892 17.302 -2.490 1.00 19.72 230 THR B C 1
ATOM 2283 O O . THR B 1 161 ? 5.008 16.883 -2.270 1.00 22.24 230 THR B O 1
ATOM 2287 N N . ASN B 1 162 ? 3.637 18.126 -3.499 1.00 20.19 231 ASN B N 1
ATOM 2288 C CA . ASN B 1 162 ? 4.727 18.642 -4.343 1.00 20.49 231 ASN B CA 1
ATOM 2289 C C . ASN B 1 162 ? 5.589 19.671 -3.583 1.00 21.14 231 ASN B C 1
ATOM 2290 O O . ASN B 1 162 ? 6.672 19.969 -4.018 1.00 22.30 231 ASN B O 1
ATOM 2295 N N . ARG B 1 163 ? 5.100 20.253 -2.503 1.00 22.26 232 ARG B N 1
ATOM 2296 C CA . ARG B 1 163 ? 5.787 21.401 -1.901 1.00 21.55 232 ARG B CA 1
ATOM 2297 C C . ARG B 1 163 ? 6.663 21.159 -0.680 1.00 23.35 232 ARG B C 1
ATOM 2298 O O . ARG B 1 163 ? 7.341 22.125 -0.232 1.00 25.56 232 ARG B O 1
ATOM 2306 N N . VAL B 1 164 ? 6.640 19.958 -0.105 1.00 22.63 233 VAL B N 1
ATOM 2307 C CA . VAL B 1 164 ? 7.387 19.682 1.124 1.00 24.58 233 VAL B CA 1
ATOM 2308 C C . VAL B 1 164 ? 8.063 18.335 1.126 1.00 25.35 233 VAL B C 1
ATOM 2309 O O . VAL B 1 164 ? 7.570 17.361 0.545 1.00 24.26 233 VAL B O 1
ATOM 2313 N N . THR B 1 165 ? 9.172 18.281 1.860 1.00 25.15 234 THR B N 1
ATOM 2314 C CA . THR B 1 165 ? 9.889 17.014 2.184 1.00 26.76 234 THR B CA 1
ATOM 2315 C C . THR B 1 165 ? 9.978 16.969 3.680 1.00 26.11 234 THR B C 1
ATOM 2316 O O . THR B 1 165 ? 10.100 18.033 4.317 1.00 26.75 234 THR B O 1
ATOM 2320 N N . PHE B 1 166 ? 9.819 15.806 4.287 1.00 24.24 235 PHE B N 1
ATOM 2321 C CA . PHE B 1 166 ? 9.960 15.762 5.745 1.00 24.92 235 PHE B CA 1
ATOM 2322 C C . PHE B 1 166 ? 11.323 15.195 6.106 1.00 27.95 235 PHE B C 1
ATOM 2323 O O . PHE B 1 166 ? 11.778 14.230 5.466 1.00 25.67 235 PHE B O 1
ATOM 2331 N N . THR B 1 167 ? 11.952 15.764 7.145 1.00 30.27 236 THR B N 1
ATOM 2332 C CA . THR B 1 167 ? 13.239 15.240 7.656 1.00 35.23 236 THR B CA 1
ATOM 2333 C C . THR B 1 167 ? 12.990 14.567 9.008 1.00 37.97 236 THR B C 1
ATOM 2334 O O . THR B 1 167 ? 12.327 15.133 9.883 1.00 37.96 236 THR B O 1
ATOM 2338 N N . ILE B 1 168 ? 13.520 13.357 9.191 1.00 40.43 237 ILE B N 1
ATOM 2339 C CA . ILE B 1 168 ? 13.418 12.657 10.479 1.00 44.76 237 ILE B CA 1
ATOM 2340 C C . ILE B 1 168 ? 14.819 12.177 10.840 1.00 46.61 237 ILE B C 1
ATOM 2341 O O . ILE B 1 168 ? 15.448 11.417 10.086 1.00 46.99 237 ILE B O 1
ATOM 2346 N N . ASN B 1 169 ? 15.315 12.639 11.976 1.00 48.60 238 ASN B N 1
ATOM 2347 C CA . ASN B 1 169 ? 16.668 12.296 12.379 1.00 50.72 238 ASN B CA 1
ATOM 2348 C C . ASN B 1 169 ? 16.766 11.352 13.575 1.00 51.95 238 ASN B C 1
ATOM 2349 O O . ASN B 1 169 ? 17.019 11.799 14.699 1.00 53.39 238 ASN B O 1
ATOM 2354 N N . SER B 1 170 ? 16.593 10.053 13.321 1.00 52.77 239 SER B N 1
ATOM 2355 C CA . SER B 1 170 ? 16.842 9.007 14.318 1.00 53.02 239 SER B CA 1
ATOM 2356 C C . SER B 1 170 ? 18.345 8.703 14.342 1.00 53.43 239 SER B C 1
ATOM 2357 O O . SER B 1 170 ? 18.762 7.620 14.743 1.00 52.52 239 SER B O 1
#

InterPro domains:
  IPR000524 Transcription regulator HTH, GntR [PF00392] (11-73)
  IPR000524 Transcription regulator HTH, GntR [PR00035] (33-47)
  IPR000524 Transcription regulator HTH, GntR [PR00035] (47-63)
  IPR000524 Transcription regulator HTH, GntR [PS50949] (8-76)
  IPR000524 Transcription regulator HTH, GntR [SM00345] (14-73)
  IPR000524 Transcription regulator HTH, GntR [cd07377] (9-74)
  IPR011663 UbiC transcription regulator-associated [PF07702] (95-233)
  IPR011663 UbiC transcription regulator-associated [SM00866] (94-234)
  IPR028978 Chorismate pyruvate-lyase/UbiC transcription regulator-associated domain superfamily [G3DSA:3.40.1410.10] (77-242)
  IPR028978 Chorismate pyruvate-lyase/UbiC transcription regulator-associated domain superfamily [SSF64288] (61-238)
  IPR036388 Winged helix-like DNA-binding domain superfamily [G3DSA:1.10.10.10] (1-74)
  IPR036390 Winged helix DNA-binding domain superfamily [SSF46785] (1-82)
  IPR050679 Bacterial HTH-type transcriptional regulator [PTHR44846] (6-237)

Solvent-accessible surface area: 14769 Å² total

Foldseek 3Di:
DFAEAEPCAAWDDKDWWFDDPVFCVLQVHDGGQTWIWTWGFDAPDVATDKIKTKIFGCVLVPPLVVQDGPPDDCVCCCVVVVWHFPDKDKDKDKDFADPVCCVRRVHDGGAIKIWIWMFTATPPRRTGMIMIMIHPVHYDYHYD/DAEDECAAWPDKDWWFQDVVRCVLQVHDGGATWIWTWGFDDDPVQTDKTKTKIFGCVQVPPLVVQDGPPGDCVCCCPPRVWHFDDKDKDKDWDFDDPVCCVRNVHDGGAIKIWIWMFTATPPRRTGMIMIMMHPVRYDYDYDD

Radius of gyration: 22.48 Å; Cα contacts (8 Å, |Δi|>4): 667; chains: 2; bounding box: 56×53×47 Å

Secondary structure (DSSP, 8-state):
--EEEEP--EEEEEEEEEPPHHHHHHHT--TT-EEEEEEEEEESSSSEEEEEEEEEETTTSTTGGGG--TT---HHHHHHH-----EEEEEEEEEE--HHHHHHHT--TT-EEEEEEEEEEEGGGEEEEEEEE--TTTEEEEE-/--EEE--EEEEEEEEEPPHHHHHHHT--TT-EEEEEEEEEESSSSEEEEEEEEEETTTSTTGGGG--TT---HHHHHHH-----EEEEEEEEEE--HHHHHHHT--TT-EEEEEEEEEEEGGGEEEEEEEE--TTT-EEEE--

Organism: Bacillus subtilis (strain 168) (NCBI:txid224308)

Sequence (287 aa):
GTENLYFQHHVLSHDIIPASKPIAEKLQIQPESPVVELKRILYNDDQPLTFEVTHYPLDLFPGIDTFIADGVSHDILKQQYKVVPTHNTKLLNVVYAQQEESKYLDCDIGDALFEIDKTAFTSNDQPIYCSLFLHTNRVTFTINTENLYFHHVLSHDIIPASKPIAEKLQIQPESPVVELKRILYNDDQPLTFEVTHYPLDLFPGIDTFIADGVSHDILKQQYKVVPTHNTKLLNVVYAQQEESKYLDCDIGDALFEIDKTAFTSNDQPIYCSLFLHTNRVTFTINS

B-factor: mean 31.41, std 11.44, range [10.3, 76.02]

Nearest PDB structures (foldseek):
  3f8m-assembly1_B  TM=8.882E-01  e=2.034E-10  Mycolicibacterium smegmatis MC2 155
  3ddv-assembly1_B  TM=8.744E-01  e=1.814E-10  unclassified
  4u0w-assembly1_A  TM=8.074E-01  e=3.033E-10  Bacillus subtilis subsp. subtilis str. 168
  3l5z-assembly1_B  TM=8.809E-01  e=2.113E-09  Bacillus cereus ATCC 10987
  2wv0-assembly3_F  TM=8.124E-01  e=7.141E-10  Bacillus subtilis